Protein AF-A0A2W0B258-F1 (afdb_monomer_lite)

pLDDT: mean 84.97, std 11.24, range [46.34, 96.5]

Foldseek 3Di:
DPPCPVLLVVLVVLLVVLVVLVVCLVVLVVCVVPVPDDPDDDPLLVLLSVLSSVVSVVSSVLSNVLSVCSVVLAPVSLLSLLLQLVVQLLQLVQVLVLLQQFDADPPHDPCSNVVSNVVSVVSVVSNVVSVVSNVVSVDPSNNCSSVVNDPDPPLDQDSLLLSQLVVLLVQLVVLLSCLVSQAWDFAQQDTDGDNVSSVVSNVSSVLSNVLSVCSVVLAPVSLVSLLVSLVSLLNSVCSLCVDPPNLVSQQVNQVRRPSVDPDRDHSVSDDPCVVVSSCCVSVVSNCCSVVVVVSSVVVVVVVVD

Sequence (305 aa):
MKKTFGISATAVFALLGSLLMLLFFVLLGLVLLFSPGRAPLAPEARLGIVLGLTMFGILGGWGTTTAIGLFRLRNWARVSMLIFAVFLAFTGVFTGPVFLSMPPPPTAPPNYGTMRIVIAAIYGALGVLGLFWLYYFSRRATREAFSGGLPLESGGRPLSISIIGWWLLATGVVSVVMSPLRMPATVFVWIVTGWPAAAWYIAFGAMWACAGYGLLRLNQIARKIAIAGLSFGAVNSAVFFLFPGWEARMATFLSRFRLGLATPLPPTHFPPFMLIPAAVGVGLPLWFLIARRDAFQARDLSREA

Structure (mmCIF, N/CA/C/O backbone):
data_AF-A0A2W0B258-F1
#
_entry.id   AF-A0A2W0B258-F1
#
loop_
_atom_site.group_PDB
_atom_site.id
_atom_site.type_symbol
_atom_site.label_atom_id
_atom_site.label_alt_id
_atom_site.label_comp_id
_atom_site.label_asym_id
_atom_site.label_entity_id
_atom_site.label_seq_id
_atom_site.pdbx_PDB_ins_code
_atom_site.Cartn_x
_atom_site.Cartn_y
_atom_site.Cartn_z
_atom_site.occupancy
_atom_site.B_iso_or_equiv
_atom_site.auth_seq_id
_atom_site.auth_comp_id
_atom_site.auth_asym_id
_atom_site.auth_atom_id
_atom_site.pdbx_PDB_model_num
ATOM 1 N N . MET A 1 1 ? -7.298 -5.098 36.731 1.00 46.34 1 MET A N 1
ATOM 2 C CA . MET A 1 1 ? -6.641 -4.253 35.703 1.00 46.34 1 MET A CA 1
ATOM 3 C C . MET A 1 1 ? -5.576 -5.016 34.883 1.00 46.34 1 MET A C 1
ATOM 5 O O . MET A 1 1 ? -4.478 -4.521 34.695 1.00 46.34 1 MET A O 1
ATOM 9 N N . LYS A 1 2 ? -5.871 -6.213 34.342 1.00 49.53 2 LYS A N 1
ATOM 10 C CA . LYS A 1 2 ? -4.884 -7.053 33.609 1.00 49.53 2 LYS A CA 1
ATOM 11 C C . LYS A 1 2 ? -4.943 -6.933 32.067 1.00 49.53 2 LYS A C 1
ATOM 13 O O . LYS A 1 2 ? -4.434 -7.795 31.362 1.00 49.53 2 LYS A O 1
ATOM 18 N N . LYS A 1 3 ? -5.573 -5.893 31.508 1.00 52.03 3 LYS A N 1
ATOM 19 C CA . LYS A 1 3 ? -5.925 -5.820 30.073 1.00 52.03 3 LYS A CA 1
ATOM 20 C C . LYS A 1 3 ? -5.260 -4.642 29.342 1.00 52.03 3 LYS A C 1
ATOM 22 O O . LYS A 1 3 ? -5.959 -3.757 28.876 1.00 52.03 3 LYS A O 1
ATOM 27 N N . THR A 1 4 ? -3.933 -4.630 29.218 1.00 69.06 4 THR A N 1
ATOM 28 C CA . THR A 1 4 ? -3.229 -3.653 28.346 1.00 69.06 4 THR A CA 1
ATOM 29 C C . THR A 1 4 ? -1.866 -4.115 27.829 1.00 69.06 4 THR A C 1
ATOM 31 O O . THR A 1 4 ? -1.389 -3.532 26.861 1.00 69.06 4 THR A O 1
ATOM 34 N N . PHE A 1 5 ? -1.262 -5.181 28.376 1.00 83.62 5 PHE A N 1
ATOM 35 C CA . PHE A 1 5 ? 0.102 -5.592 28.005 1.00 83.62 5 PHE A CA 1
ATOM 36 C C . PHE A 1 5 ? 0.291 -5.782 26.491 1.00 83.62 5 PHE A C 1
ATOM 38 O O . PHE A 1 5 ? 1.228 -5.236 25.919 1.00 83.62 5 PHE A O 1
ATOM 45 N N . GLY A 1 6 ? -0.641 -6.461 25.814 1.00 85.94 6 GLY A N 1
ATOM 46 C CA . GLY A 1 6 ? -0.551 -6.664 24.363 1.00 85.94 6 GLY A CA 1
ATOM 47 C C . GLY A 1 6 ? -0.722 -5.383 23.533 1.00 85.94 6 GLY A C 1
ATOM 48 O O . GLY A 1 6 ? -0.124 -5.263 22.465 1.00 85.94 6 GLY A O 1
ATOM 49 N N . ILE A 1 7 ? -1.492 -4.399 24.022 1.00 89.12 7 ILE A N 1
ATOM 50 C CA . ILE A 1 7 ? -1.632 -3.093 23.352 1.00 89.12 7 ILE A CA 1
ATOM 51 C C . ILE A 1 7 ? -0.330 -2.306 23.501 1.00 89.12 7 ILE A C 1
ATOM 53 O O . ILE A 1 7 ? 0.189 -1.816 22.502 1.00 89.12 7 ILE A O 1
ATOM 57 N N . SER A 1 8 ? 0.228 -2.248 24.714 1.00 88.19 8 SER A N 1
ATOM 58 C CA . SER A 1 8 ? 1.500 -1.571 24.977 1.00 88.19 8 SER A CA 1
ATOM 59 C C . SER A 1 8 ? 2.651 -2.208 24.202 1.00 88.19 8 SER A C 1
ATOM 61 O O . SER A 1 8 ? 3.397 -1.492 23.546 1.00 88.19 8 SER A O 1
ATOM 63 N N . ALA A 1 9 ? 2.760 -3.542 24.192 1.00 90.62 9 ALA A N 1
ATOM 64 C CA . ALA A 1 9 ? 3.773 -4.248 23.407 1.00 90.62 9 ALA A CA 1
ATOM 65 C C . ALA A 1 9 ? 3.654 -3.919 21.911 1.00 90.62 9 ALA A C 1
ATOM 67 O O . ALA A 1 9 ? 4.646 -3.582 21.270 1.00 90.62 9 ALA A O 1
ATOM 68 N N . THR A 1 10 ? 2.434 -3.926 21.361 1.00 91.56 10 THR A N 1
ATOM 69 C CA . THR A 1 10 ? 2.219 -3.546 19.956 1.00 91.56 10 THR A CA 1
ATOM 70 C C . THR A 1 10 ? 2.587 -2.087 19.692 1.00 91.56 10 THR A C 1
ATOM 72 O O . THR A 1 10 ? 3.200 -1.793 18.670 1.00 91.56 10 THR A O 1
ATOM 75 N N . ALA A 1 11 ? 2.253 -1.177 20.608 1.00 91.06 11 ALA A N 1
ATOM 76 C CA . ALA A 1 11 ? 2.617 0.230 20.493 1.00 91.06 11 ALA A CA 1
ATOM 77 C C . ALA A 1 11 ? 4.142 0.422 20.492 1.00 91.06 11 ALA A C 1
ATOM 79 O O . ALA A 1 11 ? 4.647 1.189 19.678 1.00 91.06 11 ALA A O 1
ATOM 80 N N . VAL A 1 12 ? 4.878 -0.320 21.329 1.00 92.88 12 VAL A N 1
ATOM 81 C CA . VAL A 1 12 ? 6.351 -0.324 21.336 1.00 92.88 12 VAL A CA 1
ATOM 82 C C . VAL A 1 12 ? 6.900 -0.828 20.001 1.00 92.88 12 VAL A C 1
ATOM 84 O O . VAL A 1 12 ? 7.725 -0.148 19.399 1.00 92.88 12 VAL A O 1
ATOM 87 N N . PHE A 1 13 ? 6.420 -1.966 19.491 1.00 92.06 13 PHE A N 1
ATOM 88 C CA . PHE A 1 13 ? 6.871 -2.491 18.196 1.00 92.06 13 PHE A CA 1
ATOM 89 C C . PHE A 1 13 ? 6.574 -1.533 17.036 1.00 92.06 13 PHE A C 1
ATOM 91 O O . PHE A 1 13 ? 7.446 -1.286 16.204 1.00 92.06 13 PHE A O 1
ATOM 98 N N . ALA A 1 14 ? 5.369 -0.959 16.995 1.00 90.94 14 ALA A N 1
ATOM 99 C CA . ALA A 1 14 ? 4.994 0.026 15.987 1.00 90.94 14 ALA A CA 1
ATOM 100 C C . ALA A 1 14 ? 5.875 1.282 16.078 1.00 90.94 14 ALA A C 1
ATOM 102 O O . ALA A 1 14 ? 6.327 1.786 15.049 1.00 90.94 14 ALA A O 1
ATOM 103 N N . LEU A 1 15 ? 6.171 1.756 17.294 1.00 93.19 15 LEU A N 1
ATOM 104 C CA . LEU A 1 15 ? 7.051 2.900 17.517 1.00 93.19 15 LEU A CA 1
ATOM 105 C C . LEU A 1 15 ? 8.481 2.605 17.058 1.00 93.19 15 LEU A C 1
ATOM 107 O O . LEU A 1 15 ? 9.042 3.406 16.322 1.00 93.19 15 LEU A O 1
ATOM 111 N N . LEU A 1 16 ? 9.047 1.452 17.424 1.00 93.31 16 LEU A N 1
ATOM 112 C CA . LEU A 1 16 ? 10.395 1.049 17.013 1.00 93.31 16 LEU A CA 1
ATOM 113 C C . LEU A 1 16 ? 10.521 0.966 15.489 1.00 93.31 16 LEU A C 1
ATOM 115 O O . LEU A 1 16 ? 11.445 1.544 14.922 1.00 93.31 16 LEU A O 1
ATOM 119 N N . GLY A 1 17 ? 9.567 0.315 14.815 1.00 90.81 17 GLY A N 1
ATOM 120 C CA . GLY A 1 17 ? 9.552 0.250 13.351 1.00 90.81 17 GLY A CA 1
ATOM 121 C C . GLY A 1 17 ? 9.442 1.634 12.702 1.00 90.81 17 GLY A C 1
ATOM 122 O O . GLY A 1 17 ? 10.123 1.919 11.719 1.00 90.81 17 GLY A O 1
ATOM 123 N N . SER A 1 18 ? 8.641 2.525 13.288 1.00 94.12 18 SER A N 1
ATOM 124 C CA . SER A 1 18 ? 8.443 3.890 12.785 1.00 94.12 18 SER A CA 1
ATOM 125 C C . SER A 1 18 ? 9.669 4.779 12.983 1.00 94.12 18 SER A C 1
ATOM 127 O O . SER A 1 18 ? 10.063 5.495 12.065 1.00 94.12 18 SER A O 1
ATOM 129 N N . LEU A 1 19 ? 10.300 4.711 14.158 1.00 94.19 19 LEU A N 1
ATOM 130 C CA . LEU A 1 19 ? 11.541 5.423 14.453 1.00 94.19 19 LEU A CA 1
ATOM 131 C C . LEU A 1 19 ? 12.679 4.933 13.560 1.00 94.19 19 LEU A C 1
ATOM 133 O O . LEU A 1 19 ? 13.458 5.749 13.082 1.00 94.19 19 LEU A O 1
ATOM 137 N N . LEU A 1 20 ? 12.738 3.631 13.273 1.00 93.44 20 LEU A N 1
ATOM 138 C CA . LEU A 1 20 ? 13.695 3.080 12.322 1.00 93.44 20 LEU A CA 1
ATOM 139 C C . LEU A 1 20 ? 13.465 3.635 10.905 1.00 93.44 20 LEU A C 1
ATOM 141 O O . LEU A 1 20 ? 14.422 4.043 10.253 1.00 93.44 20 LEU A O 1
ATOM 145 N N . MET A 1 21 ? 12.214 3.721 10.436 1.00 92.44 21 MET A N 1
ATOM 146 C CA . MET A 1 21 ? 11.899 4.359 9.147 1.00 92.44 21 MET A CA 1
ATOM 147 C C . MET A 1 21 ? 12.287 5.844 9.116 1.00 92.44 21 MET A C 1
ATOM 149 O O . MET A 1 21 ? 12.846 6.304 8.122 1.00 92.44 21 MET A O 1
ATOM 153 N N . LEU A 1 22 ? 12.041 6.589 10.200 1.00 94.19 22 LEU A N 1
ATOM 154 C CA . LEU A 1 22 ? 12.464 7.989 10.324 1.00 94.19 22 LEU A CA 1
ATOM 155 C C . LEU A 1 22 ? 13.990 8.128 10.371 1.00 94.19 22 LEU A C 1
ATOM 157 O O . LEU A 1 22 ? 14.540 9.056 9.786 1.00 94.19 22 LEU A O 1
ATOM 161 N N . LEU A 1 23 ? 14.685 7.192 11.016 1.00 93.81 23 LEU A N 1
ATOM 162 C CA . LEU A 1 23 ? 16.141 7.146 11.011 1.00 93.81 23 LEU A CA 1
ATOM 163 C C . LEU A 1 23 ? 16.665 6.928 9.589 1.00 93.81 23 LEU A C 1
ATOM 165 O O . LEU A 1 23 ? 17.532 7.678 9.152 1.00 93.81 23 LEU A O 1
ATOM 169 N N . PHE A 1 24 ? 16.109 5.974 8.835 1.00 90.06 24 PHE A N 1
ATOM 170 C CA . PHE A 1 24 ? 16.462 5.786 7.424 1.00 90.06 24 PHE A CA 1
ATOM 171 C C . PHE A 1 24 ? 16.153 7.025 6.581 1.00 90.06 24 PHE A C 1
ATOM 173 O O . PHE A 1 24 ? 16.968 7.394 5.741 1.00 90.06 24 PHE A O 1
ATOM 180 N N . PHE A 1 25 ? 15.030 7.702 6.828 1.00 93.12 25 PHE A N 1
ATOM 181 C CA . PHE A 1 25 ? 14.707 8.977 6.188 1.00 93.12 25 PHE A CA 1
ATOM 182 C C . PHE A 1 25 ? 15.796 10.034 6.426 1.00 93.12 25 PHE A C 1
ATOM 184 O O . PHE A 1 25 ? 16.276 10.655 5.480 1.00 93.12 25 PHE A O 1
ATOM 191 N N . VAL A 1 26 ? 16.240 10.209 7.672 1.00 93.50 26 VAL A N 1
ATOM 192 C CA . VAL A 1 26 ? 17.299 11.174 7.999 1.00 93.50 26 VAL A CA 1
ATOM 193 C C . VAL A 1 26 ? 18.638 10.739 7.406 1.00 93.50 26 VAL A C 1
ATOM 195 O O . VAL A 1 26 ? 19.281 11.530 6.723 1.00 93.50 26 VAL A O 1
ATOM 198 N N . LEU A 1 27 ? 19.050 9.484 7.607 1.00 91.88 27 LEU A N 1
ATOM 199 C CA . LEU A 1 27 ? 20.340 8.973 7.136 1.00 91.88 27 LEU A CA 1
ATOM 200 C C . LEU A 1 27 ? 20.456 9.029 5.612 1.00 91.88 27 LEU A C 1
ATOM 202 O O . LEU A 1 27 ? 21.439 9.558 5.100 1.00 91.88 27 LEU A O 1
ATOM 206 N N . LEU A 1 28 ? 19.453 8.540 4.879 1.00 88.50 28 LEU A N 1
ATOM 207 C CA . LEU A 1 28 ? 19.451 8.605 3.417 1.00 88.50 28 LEU A CA 1
ATOM 208 C C . LEU A 1 28 ? 19.408 10.059 2.932 1.00 88.50 28 LEU A C 1
ATOM 210 O O . LEU A 1 28 ? 20.103 10.397 1.979 1.00 88.50 28 LEU A O 1
ATOM 214 N N . GLY A 1 29 ? 18.665 10.937 3.612 1.00 88.31 29 GLY A N 1
ATOM 215 C CA . GLY A 1 29 ? 18.660 12.371 3.322 1.00 88.31 29 GLY A CA 1
ATOM 216 C C . GLY A 1 29 ? 20.042 13.010 3.487 1.00 88.31 29 GLY A C 1
ATOM 217 O O . GLY A 1 29 ? 20.498 13.720 2.593 1.00 88.31 29 GLY A O 1
ATOM 218 N N . LEU A 1 30 ? 20.743 12.709 4.583 1.00 89.25 30 LEU A N 1
ATOM 219 C CA . LEU A 1 30 ? 22.103 13.187 4.839 1.00 89.25 30 LEU A CA 1
ATOM 220 C C . LEU A 1 30 ? 23.098 12.636 3.814 1.00 89.25 30 LEU A C 1
ATOM 222 O O . LEU A 1 30 ? 23.879 13.405 3.264 1.00 89.25 30 LEU A O 1
ATOM 226 N N . VAL A 1 31 ? 23.039 11.340 3.495 1.00 86.81 31 VAL A N 1
ATOM 227 C CA . VAL A 1 31 ? 23.877 10.742 2.442 1.00 86.81 31 VAL A CA 1
ATOM 228 C C . VAL A 1 31 ? 23.662 11.471 1.120 1.00 86.81 31 VAL A C 1
ATOM 230 O O . VAL A 1 31 ? 24.627 11.827 0.450 1.00 86.81 31 VAL A O 1
ATOM 233 N N . LEU A 1 32 ? 22.413 11.767 0.757 1.00 83.12 32 LEU A N 1
ATOM 234 C CA . LEU A 1 32 ? 22.127 12.509 -0.466 1.00 83.12 32 LEU A CA 1
ATOM 235 C C . LEU A 1 32 ? 22.683 13.927 -0.417 1.00 83.12 32 LEU A C 1
ATOM 237 O O . LEU A 1 32 ? 23.223 14.378 -1.422 1.00 83.12 32 LEU A O 1
ATOM 241 N N . LEU A 1 33 ? 22.574 14.627 0.712 1.00 84.94 33 LEU A N 1
ATOM 242 C CA . LEU A 1 33 ? 23.074 15.995 0.868 1.00 84.94 33 LEU A CA 1
ATOM 243 C C . LEU A 1 33 ? 24.606 16.073 0.843 1.00 84.94 33 LEU A C 1
ATOM 245 O O . LEU A 1 33 ? 25.139 16.990 0.223 1.00 84.94 33 LEU A O 1
ATOM 249 N N . PHE A 1 34 ? 25.291 15.110 1.462 1.00 85.06 34 PHE A N 1
ATOM 250 C CA . PHE A 1 34 ? 26.726 15.183 1.743 1.00 85.06 34 PHE A CA 1
ATOM 251 C C . PHE A 1 34 ? 27.606 14.241 0.912 1.00 85.06 34 PHE A C 1
ATOM 253 O O . PHE A 1 34 ? 28.822 14.333 1.030 1.00 85.06 34 PHE A O 1
ATOM 260 N N . SER A 1 35 ? 27.054 13.351 0.075 1.00 78.12 35 SER A N 1
ATOM 261 C CA . SER A 1 35 ? 27.862 12.438 -0.751 1.00 78.12 35 SER A CA 1
ATOM 262 C C . SER A 1 35 ? 28.733 13.212 -1.764 1.00 78.12 35 SER A C 1
ATOM 264 O O . SER A 1 35 ? 28.187 13.855 -2.672 1.00 78.12 35 SER A O 1
ATOM 266 N N . PRO A 1 36 ? 30.076 13.166 -1.633 1.00 55.03 36 PRO A N 1
ATOM 267 C CA . PRO A 1 36 ? 30.994 13.813 -2.562 1.00 55.03 36 PRO A CA 1
ATOM 268 C C . PRO A 1 36 ? 31.141 12.967 -3.835 1.00 55.03 36 PRO A C 1
ATOM 270 O O . PRO A 1 36 ? 31.271 11.749 -3.766 1.00 55.03 36 PRO A O 1
ATOM 273 N N . GLY A 1 37 ? 31.131 13.609 -5.008 1.00 57.75 37 GLY A N 1
ATOM 274 C CA . GLY A 1 37 ? 31.356 12.925 -6.291 1.00 57.75 37 GLY A CA 1
ATOM 275 C C . GLY A 1 37 ? 30.098 12.374 -6.969 1.00 57.75 37 GLY A C 1
ATOM 276 O O . GLY A 1 37 ? 30.117 11.265 -7.500 1.00 57.75 37 GLY A O 1
ATOM 277 N N . ARG A 1 38 ? 28.994 13.136 -6.988 1.00 59.31 38 ARG A N 1
ATOM 278 C CA . ARG A 1 38 ? 27.796 12.754 -7.753 1.00 59.31 38 ARG A CA 1
ATOM 279 C C . ARG A 1 38 ? 28.141 12.623 -9.240 1.00 59.31 38 ARG A C 1
ATOM 281 O O . ARG A 1 38 ? 28.211 13.626 -9.947 1.00 59.31 38 ARG A O 1
ATOM 288 N N . ALA A 1 39 ? 28.250 11.393 -9.737 1.00 64.19 39 ALA A N 1
ATOM 289 C CA . ALA A 1 39 ? 27.904 11.145 -11.130 1.00 64.19 39 ALA A CA 1
ATOM 290 C C . ALA A 1 39 ? 26.484 11.709 -11.350 1.00 64.19 39 ALA A C 1
ATOM 292 O O . ALA A 1 39 ? 25.629 11.531 -10.470 1.00 64.19 39 ALA A O 1
ATOM 293 N N . PRO A 1 40 ? 26.219 12.445 -12.442 1.00 70.44 40 PRO A N 1
ATOM 294 C CA . PRO A 1 40 ? 24.907 13.033 -12.672 1.00 70.44 40 PRO A CA 1
ATOM 295 C C . PRO A 1 40 ? 23.850 11.923 -12.714 1.00 70.44 40 PRO A C 1
ATOM 297 O O . PRO A 1 40 ? 23.768 11.152 -13.667 1.00 70.44 40 PRO A O 1
ATOM 300 N N . LEU A 1 41 ? 23.056 11.822 -11.643 1.00 72.50 41 LEU A N 1
ATOM 301 C CA . LEU A 1 41 ? 21.897 10.938 -11.593 1.00 72.50 41 LEU A CA 1
ATOM 302 C C . LEU A 1 41 ? 20.894 11.416 -12.640 1.00 72.50 41 LEU A C 1
ATOM 304 O O . LEU A 1 41 ? 20.603 12.614 -12.717 1.00 72.50 41 LEU A O 1
ATOM 308 N N . ALA A 1 42 ? 20.328 10.477 -13.398 1.00 76.62 42 ALA A N 1
ATOM 309 C CA . ALA A 1 42 ? 19.216 10.780 -14.287 1.00 76.62 42 ALA A CA 1
ATOM 310 C C . ALA A 1 42 ? 18.092 11.490 -13.494 1.00 76.62 42 ALA A C 1
ATOM 312 O O . ALA A 1 42 ? 17.839 11.115 -12.337 1.00 76.62 42 ALA A O 1
ATOM 313 N N . PRO A 1 43 ? 17.418 12.505 -14.065 1.00 77.00 43 PRO A N 1
ATOM 314 C CA . PRO A 1 43 ? 16.368 13.256 -13.373 1.00 77.00 43 PRO A CA 1
ATOM 315 C C . PRO A 1 43 ? 15.293 12.361 -12.736 1.00 77.00 43 PRO A C 1
ATOM 317 O O . PRO A 1 43 ? 14.837 12.629 -11.624 1.00 77.00 43 PRO A O 1
ATOM 320 N N . GLU A 1 44 ? 14.943 11.259 -13.398 1.00 71.94 44 GLU A N 1
ATOM 321 C CA . GLU A 1 44 ? 13.958 10.276 -12.944 1.00 71.94 44 GLU A CA 1
ATOM 322 C C . GLU A 1 44 ? 14.445 9.502 -11.716 1.00 71.94 44 GLU A C 1
ATOM 324 O O . GLU A 1 44 ? 13.682 9.288 -10.774 1.00 71.94 44 GLU A O 1
ATOM 329 N N . ALA A 1 45 ? 15.727 9.125 -11.686 1.00 75.62 45 ALA A N 1
ATOM 330 C CA . ALA A 1 45 ? 16.329 8.445 -10.543 1.00 75.62 45 ALA A CA 1
ATOM 331 C C . ALA A 1 45 ? 16.371 9.369 -9.319 1.00 75.62 45 ALA A C 1
ATOM 333 O O . ALA A 1 45 ? 16.010 8.958 -8.217 1.00 75.62 45 ALA A O 1
ATOM 334 N N . ARG A 1 46 ? 16.733 10.645 -9.513 1.00 79.06 46 ARG A N 1
ATOM 335 C CA . ARG A 1 46 ? 16.707 11.647 -8.438 1.00 79.06 46 ARG A CA 1
ATOM 336 C C . ARG A 1 46 ? 15.294 11.837 -7.885 1.00 79.06 46 ARG A C 1
ATOM 338 O O . ARG A 1 46 ? 15.120 11.877 -6.670 1.00 79.06 46 ARG A O 1
ATOM 345 N N . LEU A 1 47 ? 14.295 11.924 -8.760 1.00 80.88 47 LEU A N 1
ATOM 346 C CA . LEU A 1 47 ? 12.894 12.046 -8.363 1.00 80.88 47 LEU A CA 1
ATOM 347 C C . LEU A 1 47 ? 12.400 10.802 -7.610 1.00 80.88 47 LEU A C 1
ATOM 349 O O . LEU A 1 47 ? 11.761 10.941 -6.571 1.00 80.88 47 LEU A O 1
ATOM 353 N N . GLY A 1 48 ? 12.740 9.599 -8.084 1.00 79.06 48 GLY A N 1
ATOM 354 C CA . GLY A 1 48 ? 12.417 8.336 -7.412 1.00 79.06 48 GLY A CA 1
ATOM 355 C C . GLY A 1 48 ? 13.010 8.245 -6.010 1.00 79.06 48 GLY A C 1
ATOM 356 O O . GLY A 1 48 ? 12.310 7.875 -5.070 1.00 79.06 48 GLY A O 1
ATOM 357 N N . ILE A 1 49 ? 14.265 8.664 -5.849 1.00 83.12 49 ILE A N 1
ATOM 358 C CA . ILE A 1 49 ? 14.923 8.740 -4.544 1.00 83.12 49 ILE A CA 1
ATOM 359 C C . ILE A 1 49 ? 14.197 9.726 -3.623 1.00 83.12 49 ILE A C 1
ATOM 361 O O . ILE A 1 49 ? 13.886 9.371 -2.489 1.00 83.12 49 ILE A O 1
ATOM 365 N N . VAL A 1 50 ? 13.897 10.942 -4.096 1.00 85.31 50 VAL A N 1
ATOM 366 C CA . VAL A 1 50 ? 13.194 11.957 -3.291 1.00 85.31 50 VAL A CA 1
ATOM 367 C C . VAL A 1 50 ? 11.816 11.455 -2.866 1.00 85.31 50 VAL A C 1
ATOM 369 O O . VAL A 1 50 ? 11.481 11.547 -1.691 1.00 85.31 50 VAL A O 1
ATOM 372 N N . LEU A 1 51 ? 11.043 10.863 -3.778 1.00 84.00 51 LEU A N 1
ATOM 373 C CA . LEU A 1 51 ? 9.723 10.315 -3.463 1.00 84.00 51 LEU A CA 1
ATOM 374 C C . LEU A 1 51 ? 9.796 9.134 -2.491 1.00 84.00 51 LEU A C 1
ATOM 376 O O . LEU A 1 51 ? 8.991 9.062 -1.563 1.00 84.00 51 LEU A O 1
ATOM 380 N N . GLY A 1 52 ? 10.770 8.235 -2.662 1.00 83.62 52 GLY A N 1
ATOM 381 C CA . GLY A 1 52 ? 11.023 7.144 -1.721 1.00 83.62 52 GLY A CA 1
ATOM 382 C C . GLY A 1 52 ? 11.365 7.669 -0.328 1.00 83.62 52 GLY A C 1
ATOM 383 O O . GLY A 1 52 ? 10.795 7.219 0.664 1.00 83.62 52 GLY A O 1
ATOM 384 N N . LEU A 1 53 ? 12.223 8.689 -0.259 1.00 88.19 53 LEU A N 1
ATOM 385 C CA . LEU A 1 53 ? 12.580 9.374 0.977 1.00 88.19 53 LEU A CA 1
ATOM 386 C C . LEU A 1 53 ? 11.339 9.998 1.633 1.00 88.19 53 LEU A C 1
ATOM 388 O O . LEU A 1 53 ? 11.024 9.699 2.781 1.00 88.19 53 LEU A O 1
ATOM 392 N N . THR A 1 54 ? 10.568 10.793 0.890 1.00 87.56 54 THR A N 1
ATOM 393 C CA . THR A 1 54 ? 9.320 11.389 1.383 1.00 87.56 54 THR A CA 1
ATOM 394 C C . THR A 1 54 ? 8.352 10.328 1.907 1.00 87.56 54 THR A C 1
ATOM 396 O O . THR A 1 54 ? 7.750 10.525 2.962 1.00 87.56 54 THR A O 1
ATOM 399 N N . MET A 1 55 ? 8.243 9.178 1.236 1.00 85.56 55 MET A N 1
ATOM 400 C CA . MET A 1 55 ? 7.406 8.068 1.690 1.00 85.56 55 MET A CA 1
ATOM 401 C C . MET A 1 55 ? 7.866 7.514 3.046 1.00 85.56 55 MET A C 1
ATOM 403 O O . MET A 1 55 ? 7.028 7.323 3.926 1.00 85.56 55 MET A O 1
ATOM 407 N N . PHE A 1 56 ? 9.173 7.304 3.257 1.00 87.62 56 PHE A N 1
ATOM 408 C CA . PHE A 1 56 ? 9.702 6.884 4.563 1.00 87.62 56 PHE A CA 1
ATOM 409 C C . PHE A 1 56 ? 9.359 7.884 5.671 1.00 87.62 56 PHE A C 1
ATOM 411 O O . PHE A 1 56 ? 8.937 7.475 6.753 1.00 87.62 56 PHE A O 1
ATOM 418 N N . GLY A 1 57 ? 9.475 9.185 5.391 1.00 91.12 57 GLY A N 1
ATOM 419 C CA . GLY A 1 57 ? 9.098 10.239 6.334 1.00 91.12 57 GLY A CA 1
ATOM 420 C C . GLY A 1 57 ? 7.608 10.202 6.692 1.00 91.12 57 GLY A C 1
ATOM 421 O O . GLY A 1 57 ? 7.252 10.207 7.871 1.00 91.12 57 GLY A O 1
ATOM 422 N N . ILE A 1 58 ? 6.731 10.099 5.686 1.00 90.81 58 ILE A N 1
ATOM 423 C CA . ILE A 1 58 ? 5.273 10.044 5.881 1.00 90.81 58 ILE A CA 1
ATOM 424 C C . ILE A 1 58 ? 4.871 8.785 6.657 1.00 90.81 58 ILE A C 1
ATOM 426 O O . ILE A 1 58 ? 4.139 8.885 7.642 1.00 90.81 58 ILE A O 1
ATOM 430 N N . LEU A 1 59 ? 5.351 7.607 6.248 1.00 89.31 59 LEU A N 1
ATOM 431 C CA . LEU A 1 59 ? 5.020 6.341 6.909 1.00 89.31 59 LEU A CA 1
ATOM 432 C C . LEU A 1 59 ? 5.579 6.282 8.334 1.00 89.31 59 LEU A C 1
ATOM 434 O O . LEU A 1 59 ? 4.871 5.852 9.243 1.00 89.31 59 LEU A O 1
ATOM 438 N N . GLY A 1 60 ? 6.800 6.776 8.550 1.00 91.50 60 GLY A N 1
ATOM 439 C CA . GLY A 1 60 ? 7.405 6.884 9.876 1.00 91.50 60 GLY A CA 1
ATOM 440 C C . GLY A 1 60 ? 6.638 7.841 10.795 1.00 91.50 60 GLY A C 1
ATOM 441 O O . GLY A 1 60 ? 6.347 7.509 11.946 1.00 91.50 60 GLY A O 1
ATOM 442 N N . GLY A 1 61 ? 6.222 9.005 10.291 1.00 92.69 61 GLY A N 1
ATOM 443 C CA . GLY A 1 61 ? 5.378 9.942 11.038 1.00 92.69 61 GLY A CA 1
ATOM 444 C C . GLY A 1 61 ? 3.993 9.366 11.356 1.00 92.69 61 GLY A C 1
ATOM 445 O O . GLY A 1 61 ? 3.510 9.456 12.490 1.00 92.69 61 GLY A O 1
ATOM 446 N N . TRP A 1 62 ? 3.361 8.704 10.386 1.00 93.94 62 TRP A N 1
ATOM 447 C CA . TRP A 1 62 ? 2.064 8.052 10.572 1.00 93.94 62 TRP A CA 1
ATOM 448 C C . TRP A 1 62 ? 2.131 6.882 11.568 1.00 93.94 62 TRP A C 1
ATOM 450 O O . TRP A 1 62 ? 1.274 6.752 12.448 1.00 93.94 62 TRP A O 1
ATOM 460 N N . GLY A 1 63 ? 3.167 6.051 11.497 1.00 92.88 63 GLY A N 1
ATOM 461 C CA . GLY A 1 63 ? 3.364 4.964 12.450 1.00 92.88 63 GLY A CA 1
ATOM 462 C C . GLY A 1 63 ? 3.658 5.474 13.868 1.00 92.88 63 GLY A C 1
ATOM 463 O O . GLY A 1 63 ? 3.066 4.984 14.832 1.00 92.88 63 GLY A O 1
ATOM 464 N N . THR A 1 64 ? 4.454 6.543 14.005 1.00 93.06 64 THR A N 1
ATOM 465 C CA . THR A 1 64 ? 4.750 7.186 15.301 1.00 93.06 64 THR A CA 1
ATOM 466 C C . THR A 1 64 ? 3.491 7.771 15.938 1.00 93.06 64 THR A C 1
ATOM 468 O O . THR A 1 64 ? 3.200 7.512 17.108 1.00 93.06 64 THR A O 1
ATOM 471 N N . THR A 1 65 ? 2.691 8.518 15.169 1.00 94.56 65 THR A N 1
ATOM 472 C CA . THR A 1 65 ? 1.407 9.051 15.655 1.00 94.56 65 THR A CA 1
ATOM 473 C C . THR A 1 65 ? 0.461 7.920 16.053 1.00 94.56 65 THR A C 1
ATOM 475 O O . THR A 1 65 ? -0.134 7.976 17.130 1.00 94.56 65 THR A O 1
ATOM 478 N N . THR A 1 66 ? 0.386 6.846 15.263 1.00 94.19 66 THR A N 1
ATOM 479 C CA . THR A 1 66 ? -0.408 5.653 15.595 1.00 94.19 66 THR A CA 1
ATOM 480 C C . THR A 1 66 ? 0.042 5.017 16.910 1.00 94.19 66 THR A C 1
ATOM 482 O O . THR A 1 66 ? -0.802 4.746 17.763 1.00 94.19 66 THR A O 1
ATOM 485 N N . ALA A 1 67 ? 1.347 4.842 17.128 1.00 93.31 67 ALA A N 1
ATOM 486 C CA . ALA A 1 67 ? 1.886 4.287 18.367 1.00 93.31 67 ALA A CA 1
ATOM 487 C C . ALA A 1 67 ? 1.551 5.155 19.594 1.00 93.31 67 ALA A C 1
ATOM 489 O O . ALA A 1 67 ? 1.062 4.639 20.601 1.00 93.31 67 ALA A O 1
ATOM 490 N N . ILE A 1 68 ? 1.709 6.481 19.498 1.00 93.06 68 ILE A N 1
ATOM 491 C CA . ILE A 1 68 ? 1.302 7.421 20.559 1.00 93.06 68 ILE A CA 1
ATOM 492 C C . ILE A 1 68 ? -0.203 7.302 20.836 1.00 93.06 68 ILE A C 1
ATOM 494 O O . ILE A 1 68 ? -0.641 7.276 21.989 1.00 93.06 68 ILE A O 1
ATOM 498 N N . GLY A 1 69 ? -1.013 7.204 19.783 1.00 90.62 69 GLY A N 1
ATOM 499 C CA . GLY A 1 69 ? -2.452 7.010 19.893 1.00 90.62 69 GLY A CA 1
ATOM 500 C C . GLY A 1 69 ? -2.838 5.681 20.555 1.00 90.62 69 GLY A C 1
ATOM 501 O O . GLY A 1 69 ? -3.822 5.651 21.295 1.00 90.62 69 GLY A O 1
ATOM 502 N N . LEU A 1 70 ? -2.060 4.611 20.346 1.00 92.88 70 LEU A N 1
ATOM 503 C CA . LEU A 1 70 ? -2.246 3.318 21.013 1.00 92.88 70 LEU A CA 1
ATOM 504 C C . LEU A 1 70 ? -1.959 3.414 22.514 1.00 92.88 70 LEU A C 1
ATOM 506 O O . LEU A 1 70 ? -2.777 2.944 23.302 1.00 92.88 70 LEU A O 1
ATOM 510 N N . PHE A 1 71 ? -0.872 4.079 22.922 1.00 91.44 71 PHE A N 1
ATOM 511 C CA . PHE A 1 71 ? -0.591 4.332 24.344 1.00 91.44 71 PHE A CA 1
ATOM 512 C C . PHE A 1 71 ? -1.689 5.161 25.013 1.00 91.44 71 PHE A C 1
ATOM 514 O O . PHE A 1 71 ? -2.027 4.937 26.171 1.00 91.44 71 PHE A O 1
ATOM 521 N N . ARG A 1 72 ? -2.287 6.094 24.265 1.00 89.69 72 ARG A N 1
ATOM 522 C CA . ARG A 1 72 ? -3.411 6.925 24.722 1.00 89.69 72 ARG A CA 1
ATOM 523 C C . ARG A 1 72 ? -4.783 6.264 24.542 1.00 89.69 72 ARG A C 1
ATOM 525 O O . ARG A 1 72 ? -5.788 6.948 24.724 1.00 89.69 72 ARG A O 1
ATOM 532 N N . LEU A 1 73 ? -4.835 4.990 24.137 1.00 89.31 73 LEU A N 1
ATOM 533 C CA . LEU A 1 73 ? -6.060 4.217 23.886 1.00 89.31 73 LEU A CA 1
ATOM 534 C C . LEU A 1 73 ? -7.098 4.960 23.025 1.00 89.31 73 LEU A C 1
ATOM 536 O O . LEU A 1 73 ? -8.305 4.867 23.235 1.00 89.31 73 LEU A O 1
ATOM 540 N N . ARG A 1 74 ? -6.645 5.708 22.014 1.00 87.50 74 ARG A N 1
ATOM 541 C CA . ARG A 1 74 ? -7.539 6.474 21.138 1.00 87.50 74 ARG A CA 1
ATOM 542 C C . ARG A 1 74 ? -8.166 5.578 20.068 1.00 87.50 74 ARG A C 1
ATOM 544 O O . ARG A 1 74 ? -7.465 4.860 19.358 1.00 87.50 74 ARG A O 1
ATOM 551 N N . ASN A 1 75 ? -9.481 5.694 19.868 1.00 86.06 75 ASN A N 1
ATOM 552 C CA . ASN A 1 75 ? -10.222 4.927 18.853 1.00 86.06 75 ASN A CA 1
ATOM 553 C C . ASN A 1 75 ? -9.636 5.036 17.434 1.00 86.06 75 ASN A C 1
ATOM 555 O O . ASN A 1 75 ? -9.573 4.040 16.711 1.00 86.06 75 ASN A O 1
ATOM 559 N N . TRP A 1 76 ? -9.168 6.222 17.034 1.00 86.12 76 TRP A N 1
ATOM 560 C CA . TRP A 1 76 ? -8.555 6.421 15.717 1.00 86.12 76 TRP A CA 1
ATOM 561 C C . TRP A 1 76 ? -7.254 5.624 15.551 1.00 86.12 76 TRP A C 1
ATOM 563 O O . TRP A 1 76 ? -6.978 5.141 14.456 1.00 86.12 76 TRP A O 1
ATOM 573 N N . ALA A 1 77 ? -6.492 5.419 16.629 1.00 90.50 77 ALA A N 1
ATOM 574 C CA . ALA A 1 77 ? -5.238 4.674 16.595 1.00 90.50 77 ALA A CA 1
ATOM 575 C C . ALA A 1 77 ? -5.483 3.187 16.345 1.00 90.50 77 ALA A C 1
ATOM 577 O O . ALA A 1 77 ? -4.771 2.564 15.566 1.00 90.50 77 ALA A O 1
ATOM 578 N N . ARG A 1 78 ? -6.559 2.633 16.916 1.00 91.69 78 ARG A N 1
ATOM 579 C CA . ARG A 1 78 ? -7.009 1.271 16.605 1.00 91.69 78 ARG A CA 1
ATOM 580 C C . ARG A 1 78 ? -7.382 1.122 15.129 1.00 91.69 78 ARG A C 1
ATOM 582 O O . ARG A 1 78 ? -7.007 0.132 14.508 1.00 91.69 78 ARG A O 1
ATOM 589 N N . VAL A 1 79 ? -8.123 2.078 14.564 1.00 88.69 79 VAL A N 1
ATOM 590 C CA . VAL A 1 79 ? -8.478 2.048 13.132 1.00 88.69 79 VAL A CA 1
ATOM 591 C C . VAL A 1 79 ? -7.221 2.142 12.267 1.00 88.69 79 VAL A C 1
ATOM 593 O O . VAL A 1 79 ? -7.067 1.342 11.350 1.00 88.69 79 VAL A O 1
ATOM 596 N N . SER A 1 80 ? -6.303 3.049 12.603 1.00 90.19 80 SER A N 1
ATOM 597 C CA . SER A 1 80 ? -5.001 3.183 11.942 1.00 90.19 80 SER A CA 1
ATOM 598 C C . SER A 1 80 ? -4.208 1.872 11.971 1.00 90.19 80 SER A C 1
ATOM 600 O O . SER A 1 80 ? -3.754 1.387 10.938 1.00 90.19 80 SER A O 1
ATOM 602 N N . MET A 1 81 ? -4.137 1.226 13.137 1.00 93.06 81 MET A N 1
ATOM 603 C CA . MET A 1 81 ? -3.436 -0.042 13.317 1.00 93.06 81 MET A CA 1
ATOM 604 C C . MET A 1 81 ? -4.039 -1.177 12.483 1.00 93.06 81 MET A C 1
ATOM 606 O O . MET A 1 81 ? -3.309 -1.993 11.930 1.00 93.06 81 MET A O 1
ATOM 610 N N . LEU A 1 82 ? -5.368 -1.223 12.354 1.00 91.69 82 LEU A N 1
ATOM 611 C CA . LEU A 1 82 ? -6.043 -2.193 11.489 1.00 91.69 82 LEU A CA 1
ATOM 612 C C . LEU A 1 82 ? -5.721 -1.959 10.009 1.00 91.69 82 LEU A C 1
ATOM 614 O O . LEU A 1 82 ? -5.553 -2.923 9.270 1.00 91.69 82 LEU A O 1
ATOM 618 N N . ILE A 1 83 ? -5.605 -0.701 9.580 1.00 89.19 83 ILE A N 1
ATOM 619 C CA . ILE A 1 83 ? -5.204 -0.364 8.209 1.00 89.19 83 ILE A CA 1
ATOM 620 C C . ILE A 1 83 ? -3.764 -0.830 7.958 1.00 89.19 83 ILE A C 1
ATOM 622 O O . ILE A 1 83 ? -3.516 -1.531 6.978 1.00 89.19 83 ILE A O 1
ATOM 626 N N . PHE A 1 84 ? -2.837 -0.526 8.873 1.00 89.94 84 PHE A N 1
ATOM 627 C CA . PHE A 1 84 ? -1.464 -1.039 8.820 1.00 89.94 84 PHE A CA 1
ATOM 628 C C . PHE A 1 84 ? -1.421 -2.566 8.771 1.00 89.94 84 PHE A C 1
ATOM 630 O O . PHE A 1 84 ? -0.711 -3.131 7.947 1.00 89.94 84 PHE A O 1
ATOM 637 N N . ALA A 1 85 ? -2.207 -3.235 9.613 1.00 92.94 85 ALA A N 1
ATOM 638 C CA . ALA A 1 85 ? -2.285 -4.687 9.664 1.00 92.94 85 ALA A CA 1
ATOM 639 C C . ALA A 1 85 ? -2.735 -5.292 8.326 1.00 92.94 85 ALA A C 1
ATOM 641 O O . ALA A 1 85 ? -2.151 -6.276 7.883 1.00 92.94 85 ALA A O 1
ATOM 642 N N . VAL A 1 86 ? -3.721 -4.685 7.654 1.00 89.88 86 VAL A N 1
ATOM 643 C CA . VAL A 1 86 ? -4.174 -5.123 6.324 1.00 89.88 86 VAL A CA 1
ATOM 644 C C . VAL A 1 86 ? -3.083 -4.930 5.278 1.00 89.88 86 VAL A C 1
ATOM 646 O O . VAL A 1 86 ? -2.803 -5.865 4.533 1.00 89.88 86 VAL A O 1
ATOM 649 N N . PHE A 1 87 ? -2.433 -3.763 5.239 1.00 89.06 87 PHE A N 1
ATOM 650 C CA . PHE A 1 87 ? -1.328 -3.527 4.307 1.00 89.06 87 PHE A CA 1
ATOM 651 C C . PHE A 1 87 ? -0.170 -4.499 4.528 1.00 89.06 87 PHE A C 1
ATOM 653 O O . PHE A 1 87 ? 0.374 -5.040 3.565 1.00 89.06 87 PHE A O 1
ATOM 660 N N . LEU A 1 88 ? 0.182 -4.746 5.788 1.00 90.62 88 LEU A N 1
ATOM 661 C CA . LEU A 1 88 ? 1.278 -5.626 6.161 1.00 90.62 88 LEU A CA 1
ATOM 662 C C . LEU A 1 88 ? 0.959 -7.093 5.850 1.00 90.62 88 LEU A C 1
ATOM 664 O O . LEU A 1 88 ? 1.785 -7.781 5.258 1.00 90.62 88 LEU A O 1
ATOM 668 N N . ALA A 1 89 ? -0.257 -7.545 6.175 1.00 91.94 89 ALA A N 1
ATOM 669 C CA . ALA A 1 89 ? -0.740 -8.882 5.849 1.00 91.94 89 ALA A CA 1
ATOM 670 C C . ALA A 1 89 ? -0.750 -9.104 4.336 1.00 91.94 89 ALA A C 1
ATOM 672 O O . ALA A 1 89 ? -0.177 -10.076 3.856 1.00 91.94 89 ALA A O 1
ATOM 673 N N . PHE A 1 90 ? -1.347 -8.175 3.585 1.00 87.06 90 PHE A N 1
ATOM 674 C CA . PHE A 1 90 ? -1.416 -8.252 2.131 1.00 87.06 90 PHE A CA 1
ATOM 675 C C . PHE A 1 90 ? -0.012 -8.296 1.520 1.00 87.06 90 PHE A C 1
ATOM 677 O O . PHE A 1 90 ? 0.323 -9.229 0.797 1.00 87.06 90 PHE A O 1
ATOM 684 N N . THR A 1 91 ? 0.851 -7.344 1.874 1.00 86.62 91 THR A N 1
ATOM 685 C CA . THR A 1 91 ? 2.217 -7.293 1.339 1.00 86.62 91 THR A CA 1
ATOM 686 C C . THR A 1 91 ? 3.000 -8.551 1.701 1.00 86.62 91 THR A C 1
ATOM 688 O O . THR A 1 91 ? 3.642 -9.135 0.841 1.00 86.62 91 THR A O 1
ATOM 691 N N . GLY A 1 92 ? 2.936 -9.016 2.947 1.00 88.19 92 GLY A N 1
ATOM 692 C CA . GLY A 1 92 ? 3.706 -10.179 3.374 1.00 88.19 92 GLY A CA 1
ATOM 693 C C . GLY A 1 92 ? 3.246 -11.496 2.749 1.00 88.19 92 GLY A C 1
ATOM 694 O O . GLY A 1 92 ? 4.073 -12.261 2.250 1.00 88.19 92 GLY A O 1
ATOM 695 N N . VAL A 1 93 ? 1.928 -11.734 2.720 1.00 88.50 93 VAL A N 1
ATOM 696 C CA . VAL A 1 93 ? 1.326 -12.957 2.158 1.00 88.50 93 VAL A CA 1
ATOM 697 C C . VAL A 1 93 ? 1.607 -13.080 0.664 1.00 88.50 93 VAL A C 1
ATOM 699 O O . VAL A 1 93 ? 1.842 -14.183 0.180 1.00 88.50 93 VAL A O 1
ATOM 702 N N . PHE A 1 94 ? 1.608 -11.964 -0.065 1.00 85.75 94 PHE A N 1
ATOM 703 C CA . PHE A 1 94 ? 1.763 -11.990 -1.514 1.00 85.75 94 PHE A CA 1
ATOM 704 C C . PHE A 1 94 ? 3.208 -11.810 -1.982 1.00 85.75 94 PHE A C 1
ATOM 706 O O . PHE A 1 94 ? 3.643 -12.527 -2.879 1.00 85.75 94 PHE A O 1
ATOM 713 N N . THR A 1 95 ? 3.981 -10.911 -1.373 1.00 84.12 95 THR A N 1
ATOM 714 C CA . THR A 1 95 ? 5.347 -10.596 -1.820 1.00 84.12 95 THR A CA 1
ATOM 715 C C . THR A 1 95 ? 6.357 -11.688 -1.456 1.00 84.12 95 THR A C 1
ATOM 717 O O . THR A 1 95 ? 7.286 -11.933 -2.220 1.00 84.12 95 THR A O 1
ATOM 720 N N . GLY A 1 96 ? 6.188 -12.398 -0.336 1.00 85.56 96 GLY A N 1
ATOM 721 C CA . GLY A 1 96 ? 7.087 -13.505 0.029 1.00 85.56 96 GLY A CA 1
ATOM 722 C C . GLY A 1 96 ? 7.166 -14.597 -1.056 1.00 85.56 96 GLY A C 1
ATOM 723 O O . GLY A 1 96 ? 8.258 -14.874 -1.562 1.00 85.56 96 GLY A O 1
ATOM 724 N N . PRO A 1 97 ? 6.024 -15.163 -1.493 1.00 85.69 97 PRO A N 1
ATOM 725 C CA . PRO A 1 97 ? 5.970 -16.113 -2.605 1.00 85.69 97 PRO A CA 1
ATOM 726 C C . PRO A 1 97 ? 6.499 -15.562 -3.937 1.00 85.69 97 PRO A C 1
ATOM 728 O O . PRO A 1 97 ? 7.064 -16.330 -4.723 1.00 85.69 97 PRO A O 1
ATOM 731 N N . VAL A 1 98 ? 6.386 -14.243 -4.178 1.00 83.19 98 VAL A N 1
ATOM 732 C CA . VAL A 1 98 ? 7.027 -13.595 -5.340 1.00 83.19 98 VAL A CA 1
ATOM 733 C C . VAL A 1 98 ? 8.517 -13.882 -5.367 1.00 83.19 98 VAL A C 1
ATOM 735 O O . VAL A 1 98 ? 9.048 -14.388 -6.356 1.00 83.19 98 VAL A O 1
ATOM 738 N N . PHE A 1 99 ? 9.199 -13.609 -4.261 1.00 83.00 99 PHE A N 1
ATOM 739 C CA . PHE A 1 99 ? 10.638 -13.809 -4.206 1.00 83.00 99 PHE A CA 1
ATOM 740 C C . PHE A 1 99 ? 11.025 -15.288 -4.329 1.00 83.00 99 PHE A C 1
ATOM 742 O O . PHE A 1 99 ? 12.028 -15.589 -4.968 1.00 83.00 99 PHE A O 1
ATOM 749 N N . LEU A 1 100 ? 10.222 -16.231 -3.827 1.00 86.56 100 LEU A N 1
ATOM 750 C CA . LEU A 1 100 ? 10.504 -17.676 -3.935 1.00 86.56 100 LEU A CA 1
ATOM 751 C C . LEU A 1 100 ? 10.291 -18.279 -5.326 1.00 86.56 100 LEU A C 1
ATOM 753 O O . LEU A 1 100 ? 10.794 -19.364 -5.604 1.00 86.56 100 LEU A O 1
ATOM 757 N N . SER A 1 101 ? 9.630 -17.569 -6.229 1.00 81.69 101 SER A N 1
ATOM 758 C CA . SER A 1 101 ? 9.321 -18.053 -7.582 1.00 81.69 101 SER A CA 1
ATOM 759 C C . SER A 1 101 ? 10.067 -17.305 -8.686 1.00 81.69 101 SER A C 1
ATOM 761 O O . SER A 1 101 ? 10.163 -17.814 -9.798 1.00 81.69 101 SER A O 1
ATOM 763 N N . MET A 1 102 ? 10.645 -16.138 -8.387 1.00 77.69 102 MET A N 1
ATOM 764 C CA . MET A 1 102 ? 11.458 -15.376 -9.335 1.00 77.69 102 MET A CA 1
ATOM 765 C C . MET A 1 102 ? 12.712 -16.163 -9.773 1.00 77.69 102 MET A C 1
ATOM 767 O O . MET A 1 102 ? 13.566 -16.442 -8.933 1.00 77.69 102 MET A O 1
ATOM 771 N N . PRO A 1 103 ? 12.887 -16.508 -11.061 1.00 77.69 103 PRO A N 1
ATOM 772 C CA . PRO A 1 103 ? 14.076 -17.235 -11.494 1.00 77.69 103 PRO A CA 1
ATOM 773 C C . PRO A 1 103 ? 15.354 -16.411 -11.261 1.00 77.69 103 PRO A C 1
ATOM 775 O O . PRO A 1 103 ? 15.295 -15.178 -11.286 1.00 77.69 103 PRO A O 1
ATOM 778 N N . PRO A 1 104 ? 16.507 -17.061 -11.016 1.00 79.94 104 PRO A N 1
ATOM 779 C CA . PRO A 1 104 ? 17.767 -16.354 -10.845 1.00 79.94 104 PRO A CA 1
ATOM 780 C C . PRO A 1 104 ? 18.181 -15.617 -12.122 1.00 79.94 104 PRO A C 1
ATOM 782 O O . PRO A 1 104 ? 18.061 -16.184 -13.209 1.00 79.94 104 PRO A O 1
ATOM 785 N N . PRO A 1 105 ? 18.668 -14.365 -12.020 1.00 77.06 105 PRO A N 1
ATOM 786 C CA . PRO A 1 105 ? 19.261 -13.691 -13.164 1.00 77.06 105 PRO A CA 1
ATOM 787 C C . PRO A 1 105 ? 20.556 -14.404 -13.593 1.00 77.06 105 PRO A C 1
ATOM 789 O O . PRO A 1 105 ? 21.214 -15.026 -12.756 1.00 77.06 105 PRO A O 1
ATOM 792 N N . PRO A 1 106 ? 20.988 -14.266 -14.859 1.00 77.88 106 PRO A N 1
ATOM 793 C CA . PRO A 1 106 ? 22.230 -14.880 -15.344 1.00 77.88 106 PRO A CA 1
ATOM 794 C C . PRO A 1 106 ? 23.484 -14.466 -14.557 1.00 77.88 106 PRO A C 1
ATOM 796 O O . PRO A 1 106 ? 24.453 -15.210 -14.493 1.00 77.88 106 PRO A O 1
ATOM 799 N N . THR A 1 107 ? 23.460 -13.282 -13.940 1.00 82.88 107 THR A N 1
ATOM 800 C CA . THR A 1 107 ? 24.545 -12.710 -13.128 1.00 82.88 107 THR A CA 1
ATOM 801 C C . THR A 1 107 ? 24.367 -12.951 -11.624 1.00 82.88 107 THR A C 1
ATOM 803 O O . THR A 1 107 ? 24.961 -12.247 -10.806 1.00 82.88 107 THR A O 1
ATOM 806 N N . ALA A 1 108 ? 23.507 -13.898 -11.234 1.00 82.56 108 ALA A N 1
ATOM 807 C CA . ALA A 1 108 ? 23.206 -14.162 -9.834 1.00 82.56 108 ALA A CA 1
ATOM 808 C C . ALA A 1 108 ? 24.465 -14.585 -9.051 1.00 82.56 108 ALA A C 1
ATOM 810 O O . ALA A 1 108 ? 25.181 -15.489 -9.486 1.00 82.56 108 ALA A O 1
ATOM 811 N N . PRO A 1 109 ? 24.726 -13.989 -7.873 1.00 88.50 109 PRO A N 1
ATOM 812 C CA . PRO A 1 109 ? 25.810 -14.444 -7.015 1.00 88.50 109 PRO A CA 1
ATOM 813 C C . PRO A 1 109 ? 25.516 -15.854 -6.462 1.00 88.50 109 PRO A C 1
ATOM 815 O O . PRO A 1 109 ? 24.347 -16.245 -6.366 1.00 88.50 109 PRO A O 1
ATOM 818 N N . PRO A 1 110 ? 26.538 -16.608 -6.009 1.00 92.75 110 PRO A N 1
ATOM 819 C CA . PRO A 1 110 ? 26.360 -17.974 -5.499 1.00 92.75 110 PRO A CA 1
ATOM 820 C C . PRO A 1 110 ? 25.344 -18.099 -4.350 1.00 92.75 110 PRO A C 1
ATOM 822 O O . PRO A 1 110 ? 24.711 -19.136 -4.180 1.00 92.75 110 PRO A O 1
ATOM 825 N N . ASN A 1 111 ? 25.149 -17.031 -3.568 1.00 92.31 111 ASN A N 1
ATOM 826 C CA . ASN A 1 111 ? 24.225 -16.974 -2.431 1.00 92.31 111 ASN A CA 1
ATOM 827 C C . ASN A 1 111 ? 22.818 -16.450 -2.781 1.00 92.31 111 ASN A C 1
ATOM 829 O O . ASN A 1 111 ? 22.009 -16.223 -1.878 1.00 92.31 111 ASN A O 1
ATOM 833 N N . TYR A 1 112 ? 22.494 -16.270 -4.065 1.00 88.75 112 TYR A N 1
ATOM 834 C CA . TYR A 1 112 ? 21.214 -15.708 -4.504 1.00 88.75 112 TYR A CA 1
ATOM 835 C C . TYR A 1 112 ? 19.997 -16.513 -4.017 1.00 88.75 112 TYR A C 1
ATOM 837 O O . TYR A 1 112 ? 18.994 -15.933 -3.598 1.00 88.75 112 TYR A O 1
ATOM 845 N N . GLY A 1 113 ? 20.087 -17.849 -4.007 1.00 89.62 113 GLY A N 1
ATOM 846 C CA . GLY A 1 113 ? 19.031 -18.714 -3.467 1.00 89.62 113 GLY A CA 1
ATOM 847 C C . GLY A 1 113 ? 18.760 -18.444 -1.983 1.00 89.62 113 GLY A C 1
ATOM 848 O O . GLY A 1 113 ? 17.616 -18.221 -1.587 1.00 89.62 113 GLY A O 1
ATOM 849 N N . THR A 1 114 ? 19.820 -18.364 -1.175 1.00 92.94 114 THR A N 1
ATOM 850 C CA . THR A 1 114 ? 19.728 -18.035 0.254 1.00 92.94 114 THR A CA 1
ATOM 851 C C . THR A 1 114 ? 19.139 -16.644 0.471 1.00 92.94 114 THR A C 1
ATOM 853 O O . THR A 1 114 ? 18.237 -16.486 1.289 1.00 92.94 114 THR A O 1
ATOM 856 N N . MET A 1 115 ? 19.581 -15.641 -0.297 1.00 90.12 115 MET A N 1
ATOM 857 C CA . MET A 1 115 ? 19.028 -14.283 -0.229 1.00 90.12 115 MET A CA 1
ATOM 858 C C . MET A 1 115 ? 17.518 -14.271 -0.478 1.00 90.12 115 MET A C 1
ATOM 860 O O . MET A 1 115 ? 16.780 -13.623 0.262 1.00 90.12 115 MET A O 1
ATOM 864 N N . ARG A 1 116 ? 17.037 -15.022 -1.476 1.00 90.56 116 ARG A N 1
ATOM 865 C CA . ARG A 1 116 ? 15.602 -15.124 -1.780 1.00 90.56 116 ARG A CA 1
ATOM 866 C C . ARG A 1 116 ? 14.804 -15.738 -0.643 1.00 90.56 116 ARG A C 1
ATOM 868 O O . ARG A 1 116 ? 13.747 -15.211 -0.310 1.00 90.56 116 ARG A O 1
ATOM 875 N N . ILE A 1 117 ? 15.314 -16.809 -0.037 1.00 93.44 117 ILE A N 1
ATOM 876 C CA . ILE A 1 117 ? 14.671 -17.457 1.113 1.00 93.44 117 ILE A CA 1
ATOM 877 C C . ILE A 1 117 ? 14.602 -16.488 2.293 1.00 93.44 117 ILE A C 1
ATOM 879 O O . ILE A 1 117 ? 13.543 -16.343 2.897 1.00 93.44 117 ILE A O 1
ATOM 883 N N . VAL A 1 118 ? 15.693 -15.777 2.587 1.00 94.69 118 VAL A N 1
ATOM 884 C CA . VAL A 1 118 ? 15.740 -14.795 3.680 1.00 94.69 118 VAL A CA 1
ATOM 885 C C . VAL A 1 118 ? 14.748 -13.656 3.439 1.00 94.69 118 VAL A C 1
ATOM 887 O O . VAL A 1 118 ? 13.957 -13.340 4.324 1.00 94.69 118 VAL A O 1
ATOM 890 N N . ILE A 1 119 ? 14.727 -13.075 2.236 1.00 91.81 119 ILE A N 1
ATOM 891 C CA . ILE A 1 119 ? 13.781 -12.009 1.877 1.00 91.81 119 ILE A CA 1
ATOM 892 C C . ILE A 1 119 ? 12.339 -12.515 1.989 1.00 91.81 119 ILE A C 1
ATOM 894 O O . ILE A 1 119 ? 11.498 -11.861 2.608 1.00 91.81 119 ILE A O 1
ATOM 898 N N . ALA A 1 120 ? 12.048 -13.692 1.436 1.00 92.88 120 ALA A N 1
ATOM 899 C CA . ALA A 1 120 ? 10.721 -14.286 1.505 1.00 92.88 120 ALA A CA 1
ATOM 900 C C . ALA A 1 120 ? 10.284 -14.572 2.947 1.00 92.88 120 ALA A C 1
ATOM 902 O O . ALA A 1 120 ? 9.134 -14.311 3.291 1.00 92.88 120 ALA A O 1
ATOM 903 N N . ALA A 1 121 ? 11.196 -15.047 3.799 1.00 94.75 121 ALA A N 1
ATOM 904 C CA . ALA A 1 121 ? 10.938 -15.282 5.214 1.00 94.75 121 ALA A CA 1
ATOM 905 C C . ALA A 1 121 ? 10.634 -13.976 5.960 1.00 94.75 121 ALA A C 1
ATOM 907 O O . ALA A 1 121 ? 9.688 -13.935 6.744 1.00 94.75 121 ALA A O 1
ATOM 908 N N . ILE A 1 122 ? 11.369 -12.893 5.675 1.00 93.75 122 ILE A N 1
ATOM 909 C CA . ILE A 1 122 ? 11.097 -11.562 6.238 1.00 93.75 122 ILE A CA 1
ATOM 910 C C . ILE A 1 122 ? 9.688 -11.102 5.845 1.00 93.75 122 ILE A C 1
ATOM 912 O O . ILE A 1 122 ? 8.893 -10.759 6.718 1.00 93.75 122 ILE A O 1
ATOM 916 N N . TYR A 1 123 ? 9.338 -11.141 4.555 1.00 92.31 123 TYR A N 1
ATOM 917 C CA . TYR A 1 123 ? 7.993 -10.765 4.106 1.00 92.31 123 TYR A CA 1
ATOM 918 C C . TYR A 1 123 ? 6.910 -11.678 4.692 1.00 92.31 123 TYR A C 1
ATOM 920 O O . TYR A 1 123 ? 5.873 -11.183 5.129 1.00 92.31 123 TYR A O 1
ATOM 928 N N . GLY A 1 124 ? 7.156 -12.985 4.778 1.00 93.12 124 GLY A N 1
ATOM 929 C CA . GLY A 1 124 ? 6.249 -13.936 5.417 1.00 93.12 124 GLY A CA 1
ATOM 930 C C . GLY A 1 124 ? 6.005 -13.602 6.891 1.00 93.12 124 GLY A C 1
ATOM 931 O O . GLY A 1 124 ? 4.855 -13.546 7.324 1.00 93.12 124 GLY A O 1
ATOM 932 N N . ALA A 1 125 ? 7.063 -13.289 7.645 1.00 94.56 125 ALA A N 1
ATOM 933 C CA . ALA A 1 125 ? 6.966 -12.871 9.042 1.00 94.56 125 ALA A CA 1
ATOM 934 C C . ALA A 1 125 ? 6.164 -11.570 9.199 1.00 94.56 125 ALA A C 1
ATOM 936 O O . ALA A 1 125 ? 5.303 -11.482 10.077 1.00 94.56 125 ALA A O 1
ATOM 937 N N . LEU A 1 126 ? 6.375 -10.587 8.315 1.00 92.19 126 LEU A N 1
ATOM 938 C CA . LEU A 1 126 ? 5.554 -9.373 8.267 1.00 92.19 126 LEU A CA 1
ATOM 939 C C . LEU A 1 126 ? 4.083 -9.705 7.971 1.00 92.19 126 LEU A C 1
ATOM 941 O O . LEU A 1 126 ? 3.189 -9.172 8.625 1.00 92.19 126 LEU A O 1
ATOM 945 N N . GLY A 1 127 ? 3.822 -10.630 7.047 1.00 93.56 127 GLY A N 1
ATOM 946 C CA . GLY A 1 127 ? 2.473 -11.093 6.722 1.00 93.56 127 GLY A CA 1
ATOM 947 C C . GLY A 1 127 ? 1.759 -11.698 7.930 1.00 93.56 127 GLY A C 1
ATOM 948 O O . GLY A 1 127 ? 0.643 -11.295 8.263 1.00 93.56 127 GLY A O 1
ATOM 949 N N . VAL A 1 128 ? 2.433 -12.609 8.637 1.00 95.44 128 VAL A N 1
ATOM 950 C CA . VAL A 1 128 ? 1.936 -13.222 9.878 1.00 95.44 128 VAL A CA 1
ATOM 951 C C . VAL A 1 128 ? 1.684 -12.164 10.951 1.00 95.44 128 VAL A C 1
ATOM 953 O O . VAL A 1 128 ? 0.635 -12.190 11.594 1.00 95.44 128 VAL A O 1
ATOM 956 N N . LEU A 1 129 ? 2.590 -11.197 11.113 1.00 94.56 129 LEU A N 1
ATOM 957 C CA . LEU A 1 129 ? 2.417 -10.089 12.052 1.00 94.56 129 LEU A CA 1
ATOM 958 C C . LEU A 1 129 ? 1.188 -9.234 11.706 1.00 94.56 129 LEU A C 1
ATOM 960 O O . LEU A 1 129 ? 0.404 -8.889 12.591 1.00 94.56 129 LEU A O 1
ATOM 964 N N . GLY A 1 130 ? 0.975 -8.942 10.421 1.00 94.12 130 GLY A N 1
ATOM 965 C CA . GLY A 1 130 ? -0.207 -8.231 9.940 1.00 94.12 130 GLY A CA 1
ATOM 966 C C . GLY A 1 130 ? -1.500 -8.988 10.247 1.00 94.12 130 GLY A C 1
ATOM 967 O O . GLY A 1 130 ? -2.436 -8.415 10.803 1.00 94.12 130 GLY A O 1
ATOM 968 N N . LEU A 1 131 ? -1.542 -10.294 9.970 1.00 94.62 131 LEU A N 1
ATOM 969 C CA . LEU A 1 131 ? -2.691 -11.147 10.299 1.00 94.62 131 LEU A CA 1
ATOM 970 C C . LEU A 1 131 ? -2.940 -11.210 11.811 1.00 94.62 131 LEU A C 1
ATOM 972 O O . LEU A 1 131 ? -4.085 -11.099 12.259 1.00 94.62 131 LEU A O 1
ATOM 976 N N . PHE A 1 132 ? -1.874 -11.327 12.602 1.00 95.44 132 PHE A N 1
ATOM 977 C CA . PHE A 1 132 ? -1.943 -11.309 14.058 1.00 95.44 132 PHE A CA 1
ATOM 978 C C . PHE A 1 132 ? -2.538 -9.997 14.579 1.00 95.44 132 PHE A C 1
ATOM 980 O O . PHE A 1 132 ? -3.464 -10.024 15.391 1.00 95.44 132 PHE A O 1
ATOM 987 N N . TRP A 1 133 ? -2.075 -8.843 14.090 1.00 94.62 133 TRP A N 1
ATOM 988 C CA . TRP A 1 133 ? -2.632 -7.544 14.471 1.00 94.62 133 TRP A CA 1
ATOM 989 C C . TRP A 1 133 ? -4.086 -7.387 14.033 1.00 94.62 133 TRP A C 1
ATOM 991 O O . TRP A 1 133 ? -4.913 -6.923 14.821 1.00 94.62 133 TRP A O 1
ATOM 1001 N N . LEU A 1 134 ? -4.431 -7.825 12.822 1.00 92.50 134 LEU A N 1
ATOM 1002 C CA . LEU A 1 134 ? -5.806 -7.785 12.332 1.00 92.50 134 LEU A CA 1
ATOM 1003 C C . LEU A 1 134 ? -6.736 -8.580 13.254 1.00 92.50 134 LEU A C 1
ATOM 1005 O O . LEU A 1 134 ? -7.791 -8.083 13.658 1.00 92.50 134 LEU A O 1
ATOM 1009 N N . TYR A 1 135 ? -6.316 -9.782 13.642 1.00 94.25 135 TYR A N 1
ATOM 1010 C CA . TYR A 1 135 ? -7.033 -10.625 14.588 1.00 94.25 135 TYR A CA 1
ATOM 1011 C C . TYR A 1 135 ? -7.132 -9.974 15.977 1.00 94.25 135 TYR A C 1
ATOM 1013 O O . TYR A 1 135 ? -8.231 -9.801 16.512 1.00 94.25 135 TYR A O 1
ATOM 1021 N N . TYR A 1 136 ? -6.002 -9.549 16.545 1.00 92.56 136 TYR A N 1
ATOM 1022 C CA . TYR A 1 136 ? -5.911 -9.004 17.898 1.00 92.56 136 TYR A CA 1
ATOM 1023 C C . TYR A 1 136 ? -6.735 -7.719 18.080 1.00 92.56 136 TYR A C 1
ATOM 1025 O O . TYR A 1 136 ? -7.502 -7.608 19.041 1.00 92.56 136 TYR A O 1
ATOM 1033 N N . PHE A 1 137 ? -6.654 -6.768 17.143 1.00 90.50 137 PHE A N 1
ATOM 1034 C CA . PHE A 1 137 ? -7.404 -5.504 17.208 1.00 90.50 137 PHE A CA 1
ATOM 1035 C C . PHE A 1 137 ? -8.871 -5.627 16.769 1.00 90.50 137 PHE A C 1
ATOM 1037 O O . PHE A 1 137 ? -9.660 -4.694 16.978 1.00 90.50 137 PHE A O 1
ATOM 1044 N N . SER A 1 138 ? -9.276 -6.769 16.209 1.00 89.31 138 SER A N 1
ATOM 1045 C CA . SER A 1 138 ? -10.681 -7.071 15.901 1.00 89.31 138 SER A CA 1
ATOM 1046 C C . SER A 1 138 ? -11.435 -7.719 17.067 1.00 89.31 138 SER A C 1
ATOM 1048 O O . SER A 1 138 ? -12.666 -7.645 17.104 1.00 89.31 138 SER A O 1
ATOM 1050 N N . ARG A 1 139 ? -10.735 -8.302 18.052 1.00 88.56 139 ARG A N 1
ATOM 1051 C CA . ARG A 1 139 ? -11.351 -8.942 19.230 1.00 88.56 139 ARG A CA 1
ATOM 1052 C C . ARG A 1 139 ? -12.132 -7.948 20.090 1.00 88.56 139 ARG A C 1
ATOM 1054 O O . ARG A 1 139 ? -11.616 -6.878 20.405 1.00 88.56 139 ARG A O 1
ATOM 1061 N N . ARG A 1 140 ? -13.330 -8.347 20.548 1.00 84.38 140 ARG A N 1
ATOM 1062 C CA . ARG A 1 140 ? -14.240 -7.534 21.390 1.00 84.38 140 ARG A CA 1
ATOM 1063 C C . ARG A 1 140 ? -13.535 -6.896 22.588 1.00 84.38 140 ARG A C 1
ATOM 1065 O O . ARG A 1 140 ? -13.589 -5.682 22.719 1.00 84.38 140 ARG A O 1
ATOM 1072 N N . ALA A 1 141 ? -12.768 -7.685 23.342 1.00 86.25 141 ALA A N 1
ATOM 1073 C CA . ALA A 1 141 ? -12.004 -7.199 24.493 1.00 86.25 141 ALA A CA 1
ATOM 1074 C C . ALA A 1 141 ? -11.053 -6.039 24.145 1.00 86.25 141 ALA A C 1
ATOM 1076 O O . ALA A 1 141 ? -10.939 -5.082 24.906 1.00 86.25 141 ALA A O 1
ATOM 1077 N N . THR A 1 142 ? -10.393 -6.096 22.985 1.00 86.31 142 THR A N 1
ATOM 1078 C CA . THR A 1 142 ? -9.548 -4.997 22.512 1.00 86.31 142 THR A CA 1
ATOM 1079 C C . THR A 1 142 ? -10.412 -3.806 22.109 1.00 86.31 142 THR A C 1
ATOM 1081 O O . THR A 1 142 ? -10.081 -2.689 22.466 1.00 86.31 142 THR A O 1
ATOM 1084 N N . ARG A 1 143 ? -11.547 -4.008 21.421 1.00 85.31 143 ARG A N 1
ATOM 1085 C CA . ARG A 1 143 ? -12.460 -2.908 21.031 1.00 85.31 143 ARG A CA 1
ATOM 1086 C C . ARG A 1 143 ? -12.964 -2.129 22.245 1.00 85.31 143 ARG A C 1
ATOM 1088 O O . ARG A 1 143 ? -12.938 -0.905 22.215 1.00 85.31 143 ARG A O 1
ATOM 1095 N N . GLU A 1 144 ? -13.372 -2.841 23.288 1.00 85.00 144 GLU A N 1
ATOM 1096 C CA . GLU A 1 144 ? -13.859 -2.273 24.550 1.00 85.00 144 GLU A CA 1
ATOM 1097 C C . GLU A 1 144 ? -12.782 -1.437 25.254 1.00 85.00 144 GLU A C 1
ATOM 1099 O O . GLU A 1 144 ? -13.078 -0.382 25.805 1.00 85.00 144 GLU A O 1
ATOM 1104 N N . ALA A 1 145 ? -11.511 -1.847 25.169 1.00 86.00 145 ALA A N 1
ATOM 1105 C CA . ALA A 1 145 ? -10.404 -1.073 25.731 1.00 86.00 145 ALA A CA 1
ATOM 1106 C C . ALA A 1 145 ? -10.213 0.299 25.052 1.00 86.00 145 ALA A C 1
ATOM 1108 O O . ALA A 1 145 ? -9.711 1.222 25.687 1.00 86.00 145 ALA A O 1
ATOM 1109 N N . PHE A 1 146 ? -10.619 0.450 23.785 1.00 85.75 146 PHE A N 1
ATOM 1110 C CA . PHE A 1 146 ? -10.549 1.721 23.051 1.00 85.75 146 PHE A CA 1
ATOM 1111 C C . PHE A 1 146 ? -11.855 2.535 23.112 1.00 85.75 146 PHE A C 1
ATOM 1113 O O . PHE A 1 146 ? -11.825 3.739 22.858 1.00 85.75 146 PHE A O 1
ATOM 1120 N N . SER A 1 147 ? -12.997 1.927 23.462 1.00 78.06 147 SER A N 1
ATOM 1121 C CA . SER A 1 147 ? -14.295 2.622 23.493 1.00 78.06 147 SER A CA 1
ATOM 1122 C C . SER A 1 147 ? -14.506 3.502 24.728 1.00 78.06 147 SER A C 1
ATOM 1124 O O . SER A 1 147 ? -15.504 4.215 24.794 1.00 78.06 147 SER A O 1
ATOM 1126 N N . G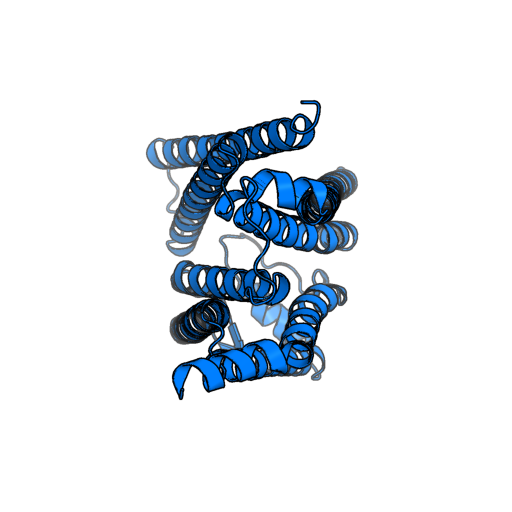LY A 1 148 ? -13.588 3.478 25.701 1.00 68.88 148 GLY A N 1
ATOM 1127 C CA . GLY A 1 148 ? -13.665 4.325 26.897 1.00 68.88 148 GLY A CA 1
ATOM 1128 C C . GLY A 1 148 ? -14.909 4.072 27.757 1.00 68.88 148 GLY A C 1
ATOM 1129 O O . GLY A 1 148 ? -15.333 4.966 28.476 1.00 68.88 148 GLY A O 1
ATOM 1130 N N . GLY A 1 149 ? -15.520 2.884 27.653 1.00 60.31 149 GLY A N 1
ATOM 1131 C CA . GLY A 1 149 ? -16.745 2.532 28.380 1.00 60.31 149 GLY A CA 1
ATOM 1132 C C . GLY A 1 149 ? -18.050 3.054 27.765 1.00 60.31 149 GLY A C 1
ATOM 1133 O O . GLY A 1 149 ? -19.113 2.768 28.308 1.00 60.31 149 GLY A O 1
ATOM 1134 N N . LEU A 1 150 ? -18.006 3.764 26.631 1.00 56.91 150 LEU A N 1
ATOM 1135 C CA . LEU A 1 150 ? -19.222 4.173 25.924 1.00 56.91 150 LEU A CA 1
ATOM 1136 C C . LEU A 1 150 ? -19.866 2.969 25.208 1.00 56.91 150 LEU A C 1
ATOM 1138 O O . LEU A 1 150 ? -19.134 2.159 24.616 1.00 56.91 150 LEU A O 1
ATOM 1142 N N . PRO A 1 151 ? -21.209 2.839 25.228 1.00 55.09 151 PRO A N 1
ATOM 1143 C CA . PRO A 1 151 ? -21.917 1.823 24.459 1.00 55.09 151 PRO A CA 1
ATOM 1144 C C . PRO A 1 151 ? -21.539 1.922 22.979 1.00 55.09 151 PRO A C 1
ATOM 1146 O O . PRO A 1 151 ? -21.556 3.000 22.387 1.00 55.09 151 PRO A O 1
ATOM 1149 N N . LEU A 1 152 ? -21.175 0.790 22.375 1.00 56.53 152 LEU A N 1
ATOM 1150 C CA . LEU A 1 152 ? -20.931 0.710 20.937 1.00 56.53 152 LEU A CA 1
ATOM 1151 C C . LEU A 1 152 ? -22.260 0.971 20.216 1.00 56.53 152 LEU A C 1
ATOM 1153 O O . LEU A 1 152 ? -23.098 0.073 20.163 1.00 56.53 152 LEU A O 1
ATOM 1157 N N . GLU A 1 153 ? -22.456 2.176 19.674 1.00 51.41 153 GLU A N 1
ATOM 1158 C CA . GLU A 1 153 ? -23.631 2.493 18.856 1.00 51.41 153 GLU A CA 1
ATOM 1159 C C . GLU A 1 153 ? -23.803 1.442 17.750 1.00 51.41 153 GLU A C 1
ATOM 1161 O O . GLU A 1 153 ? -22.930 1.238 16.897 1.00 51.41 153 GLU A O 1
ATOM 1166 N N . SER A 1 154 ? -24.952 0.769 17.765 1.00 52.09 154 SER A N 1
ATOM 1167 C CA . SER A 1 154 ? -25.325 -0.301 16.837 1.00 52.09 154 SER A CA 1
ATOM 1168 C C . SER A 1 154 ? -25.538 0.180 15.392 1.00 52.09 154 SER A C 1
ATOM 1170 O O . SER A 1 154 ? -25.682 -0.650 14.498 1.00 52.09 154 SER A O 1
ATOM 1172 N N . GLY A 1 155 ? -25.489 1.496 15.144 1.00 57.31 155 GLY A N 1
ATOM 1173 C CA . GLY A 1 155 ? -25.628 2.132 13.826 1.00 57.31 155 GLY A CA 1
ATOM 1174 C C . GLY A 1 155 ? -24.322 2.622 13.181 1.00 57.31 155 GLY A C 1
ATOM 1175 O O . GLY A 1 155 ? -24.355 3.266 12.134 1.00 57.31 155 GLY A O 1
ATOM 1176 N N . GLY A 1 156 ? -23.157 2.358 13.785 1.00 67.31 156 GLY A N 1
ATOM 1177 C CA . GLY A 1 156 ? -21.875 2.867 13.289 1.00 67.31 156 GLY A CA 1
ATOM 1178 C C . GLY A 1 156 ? -21.435 2.285 11.935 1.00 67.31 156 GLY A C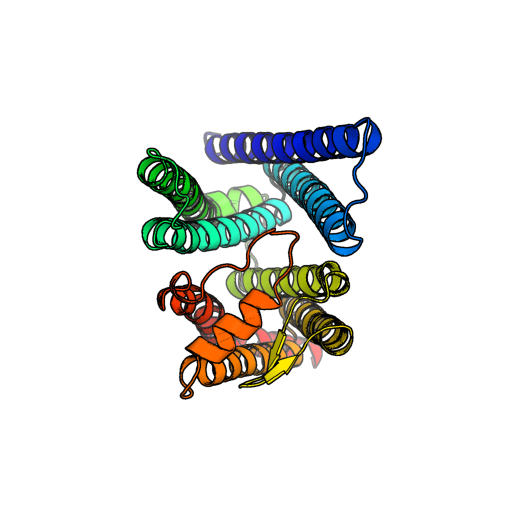 1
ATOM 1179 O O . GLY A 1 156 ? -21.685 1.122 11.613 1.00 67.31 156 GLY A O 1
ATOM 1180 N N . ARG A 1 157 ? -20.694 3.081 11.146 1.00 78.12 157 ARG A N 1
ATOM 1181 C CA . ARG A 1 157 ? -20.106 2.671 9.854 1.00 78.12 157 ARG A CA 1
ATOM 1182 C C . ARG A 1 157 ? -19.379 1.317 9.976 1.00 78.12 157 ARG A C 1
ATOM 1184 O O . ARG A 1 157 ? -18.438 1.219 10.771 1.00 78.12 157 ARG A O 1
ATOM 1191 N N . PRO A 1 158 ? -19.723 0.302 9.155 1.00 84.31 158 PRO A N 1
ATOM 1192 C CA . PRO A 1 158 ? -19.049 -0.991 9.177 1.00 84.31 158 PRO A CA 1
ATOM 1193 C C . PRO A 1 158 ? -17.525 -0.863 9.075 1.00 84.31 158 PRO A C 1
ATOM 1195 O O . PRO A 1 158 ? -16.981 -0.069 8.298 1.00 84.31 158 PRO A O 1
ATOM 1198 N N . LEU A 1 159 ? -16.819 -1.673 9.865 1.00 81.31 159 LEU A N 1
ATOM 1199 C CA . LEU A 1 159 ? -15.357 -1.652 9.927 1.00 81.31 159 LEU A CA 1
ATOM 1200 C C . LEU A 1 159 ? -14.738 -1.973 8.559 1.00 81.31 159 LEU A C 1
ATOM 1202 O O . LEU A 1 159 ? -13.792 -1.308 8.155 1.00 81.31 159 LEU A O 1
ATOM 1206 N N . SER A 1 160 ? -15.317 -2.925 7.821 1.00 84.94 160 SER A N 1
ATOM 1207 C CA . SER A 1 160 ? -14.857 -3.281 6.475 1.00 84.94 160 SER A CA 1
ATOM 1208 C C . SER 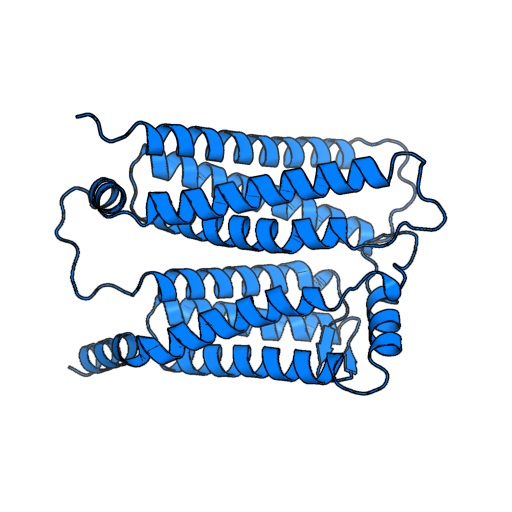A 1 160 ? -14.936 -2.099 5.506 1.00 84.94 160 SER A C 1
ATOM 1210 O O . SER A 1 160 ? -13.962 -1.823 4.819 1.00 84.94 160 SER A O 1
ATOM 1212 N N . ILE A 1 161 ? -16.035 -1.334 5.511 1.00 89.00 161 ILE A N 1
ATOM 1213 C CA . ILE A 1 161 ? -16.177 -0.119 4.685 1.00 89.00 161 ILE A CA 1
ATOM 1214 C C . ILE A 1 161 ? -15.154 0.943 5.102 1.00 89.00 161 ILE A C 1
ATOM 1216 O O . ILE A 1 161 ? -14.593 1.621 4.248 1.00 89.00 161 ILE A O 1
ATOM 1220 N N . SER A 1 162 ? -14.868 1.066 6.402 1.00 87.00 162 SER A N 1
ATOM 1221 C CA . SER A 1 162 ? -13.821 1.974 6.891 1.00 87.00 162 SER A CA 1
ATOM 1222 C C . SER A 1 162 ? -12.440 1.597 6.352 1.00 87.00 162 SER A C 1
ATOM 1224 O O . SER A 1 162 ? -11.705 2.471 5.904 1.00 87.00 162 SER A O 1
ATOM 1226 N N . ILE A 1 163 ? -12.101 0.305 6.389 1.00 85.00 163 ILE A N 1
ATOM 1227 C CA . ILE A 1 163 ? -10.829 -0.224 5.884 1.00 85.00 163 ILE A CA 1
ATOM 1228 C C . ILE A 1 163 ? -10.730 0.001 4.373 1.00 85.00 163 ILE A C 1
ATOM 1230 O O . ILE A 1 163 ? -9.735 0.553 3.919 1.00 85.00 163 ILE A O 1
ATOM 1234 N N . ILE A 1 164 ? -11.773 -0.346 3.609 1.00 90.44 164 ILE A N 1
ATOM 1235 C CA . ILE A 1 164 ? -11.812 -0.149 2.151 1.00 90.44 164 ILE A CA 1
ATOM 1236 C C . ILE A 1 164 ? -11.698 1.339 1.807 1.00 90.44 164 ILE A C 1
ATOM 1238 O O . ILE A 1 164 ? -10.908 1.708 0.948 1.00 90.44 164 ILE A O 1
ATOM 1242 N N . GLY A 1 165 ? -12.442 2.206 2.498 1.00 92.06 165 GLY A N 1
ATOM 1243 C CA . GLY A 1 165 ? -12.408 3.648 2.262 1.00 92.06 165 GLY A CA 1
ATOM 1244 C C . GLY A 1 165 ? -11.015 4.242 2.465 1.00 92.06 165 GLY A C 1
ATOM 1245 O O . GLY A 1 165 ? -10.535 4.977 1.607 1.00 92.06 165 GLY A O 1
ATOM 1246 N N . TRP A 1 166 ? -10.333 3.880 3.555 1.00 91.06 166 TRP A N 1
ATOM 1247 C CA . TRP A 1 166 ? -8.956 4.318 3.801 1.00 91.06 166 TRP A CA 1
ATOM 1248 C C . TRP A 1 166 ? -7.946 3.700 2.841 1.00 91.06 166 TRP A C 1
ATOM 1250 O O . TRP A 1 166 ? -7.026 4.390 2.415 1.00 91.06 166 TRP A O 1
ATOM 1260 N N . TRP A 1 167 ? -8.123 2.431 2.476 1.00 88.25 167 TRP A N 1
ATOM 1261 C CA . TRP A 1 167 ? -7.282 1.764 1.488 1.00 88.25 167 TRP A CA 1
ATOM 1262 C C . TRP A 1 167 ? -7.362 2.454 0.120 1.00 88.25 167 TRP A C 1
ATOM 1264 O O . TRP A 1 167 ? -6.326 2.775 -0.463 1.00 88.25 167 TRP A O 1
ATOM 1274 N N . LEU A 1 168 ? -8.574 2.765 -0.355 1.00 92.06 168 LEU A N 1
ATOM 1275 C CA . LEU A 1 168 ? -8.780 3.512 -1.599 1.00 92.06 168 LEU A CA 1
ATOM 1276 C C . LEU A 1 168 ? -8.235 4.939 -1.501 1.00 92.06 168 LEU A C 1
ATOM 1278 O O . LEU A 1 168 ? -7.591 5.407 -2.434 1.00 92.06 168 LEU A O 1
ATOM 1282 N N . LEU A 1 169 ? -8.428 5.612 -0.364 1.00 92.56 169 LEU A N 1
ATOM 1283 C CA . LEU A 1 169 ? -7.902 6.960 -0.149 1.00 92.56 169 LEU A CA 1
ATOM 1284 C C . LEU A 1 169 ? -6.370 6.972 -0.203 1.00 92.56 169 LEU A C 1
ATOM 1286 O O . LEU A 1 169 ? -5.793 7.763 -0.946 1.00 92.56 169 LEU A O 1
ATOM 1290 N N . ALA A 1 170 ? -5.714 6.063 0.522 1.00 87.62 170 ALA A N 1
ATOM 1291 C CA . ALA A 1 170 ? -4.262 5.917 0.503 1.00 87.62 170 ALA A CA 1
ATOM 1292 C C . ALA A 1 170 ? -3.755 5.578 -0.906 1.00 87.62 170 ALA A C 1
ATOM 1294 O O . ALA A 1 170 ? -2.822 6.212 -1.389 1.00 87.62 170 ALA A O 1
ATOM 1295 N N . THR A 1 171 ? -4.414 4.645 -1.599 1.00 88.88 171 THR A N 1
ATOM 1296 C CA . THR A 1 171 ? -4.084 4.282 -2.988 1.00 88.88 171 THR A CA 1
ATOM 1297 C C . THR A 1 171 ? -4.205 5.485 -3.923 1.00 88.88 171 THR A C 1
ATOM 1299 O O . THR A 1 171 ? -3.323 5.713 -4.752 1.00 88.88 171 THR A O 1
ATOM 1302 N N . GLY A 1 172 ? -5.255 6.293 -3.763 1.00 92.19 172 GLY A N 1
ATOM 1303 C CA . GLY A 1 172 ? -5.472 7.503 -4.547 1.00 92.19 172 GLY A CA 1
ATOM 1304 C C . GLY A 1 172 ? -4.370 8.538 -4.339 1.00 92.19 172 GLY A C 1
ATOM 1305 O O . GLY A 1 172 ? -3.767 9.001 -5.306 1.00 92.19 172 GLY A O 1
ATOM 1306 N N . VAL A 1 173 ? -4.042 8.832 -3.077 1.00 90.69 173 VAL A N 1
ATOM 1307 C CA . VAL A 1 173 ? -2.967 9.771 -2.716 1.00 90.69 173 VAL A CA 1
ATOM 1308 C C . VAL A 1 173 ? -1.616 9.291 -3.242 1.00 90.69 173 VAL A C 1
ATOM 1310 O O . VAL A 1 173 ? -0.907 10.063 -3.882 1.00 90.69 173 VAL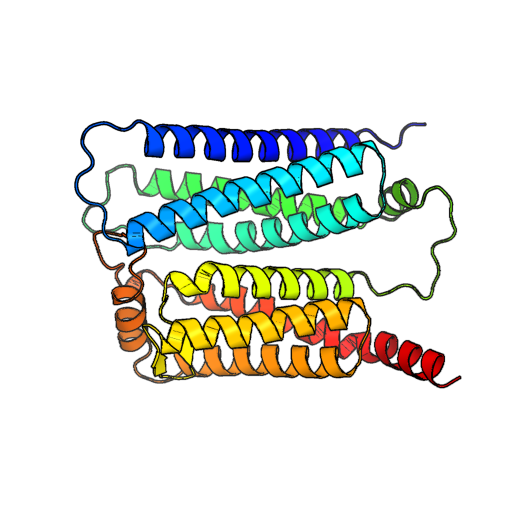 A O 1
ATOM 1313 N N . VAL A 1 174 ? -1.271 8.017 -3.032 1.00 87.62 174 VAL A N 1
ATOM 1314 C CA . VAL A 1 174 ? -0.008 7.446 -3.523 1.00 87.62 174 VAL A CA 1
ATOM 1315 C C . VAL A 1 174 ? 0.064 7.524 -5.046 1.00 87.62 174 VAL A C 1
ATOM 1317 O O . VAL A 1 174 ? 1.102 7.904 -5.577 1.00 87.62 174 VAL A O 1
ATOM 1320 N N . SER A 1 175 ? -1.034 7.245 -5.753 1.00 89.50 175 SER A N 1
ATOM 1321 C CA . SER A 1 175 ? -1.077 7.337 -7.220 1.00 89.50 175 SER A CA 1
ATOM 1322 C C . SER A 1 175 ? -0.794 8.758 -7.715 1.00 89.50 175 SER A C 1
ATOM 1324 O O . SER A 1 175 ? 0.001 8.939 -8.635 1.00 89.50 175 SER A O 1
ATOM 1326 N N . VAL A 1 176 ? -1.380 9.777 -7.074 1.00 91.69 176 VAL A N 1
ATOM 1327 C CA . VAL A 1 176 ? -1.123 11.188 -7.411 1.00 91.69 176 VAL A CA 1
ATOM 1328 C C . VAL A 1 176 ? 0.327 11.566 -7.105 1.00 91.69 176 VAL A C 1
ATOM 1330 O O . VAL A 1 176 ? 0.999 12.139 -7.961 1.00 91.69 176 VAL A O 1
ATOM 1333 N N . VAL A 1 177 ? 0.836 11.200 -5.926 1.00 87.56 177 VAL A N 1
ATOM 1334 C CA . VAL A 1 177 ? 2.214 11.499 -5.496 1.00 87.56 177 VAL A CA 1
ATOM 1335 C C . VAL A 1 177 ? 3.252 10.833 -6.402 1.00 87.56 177 VAL A C 1
ATOM 1337 O O . VAL A 1 177 ? 4.293 11.422 -6.675 1.00 87.56 177 VAL A O 1
ATOM 1340 N N . MET A 1 178 ? 2.968 9.628 -6.899 1.00 83.19 178 MET A N 1
ATOM 1341 C CA . MET A 1 178 ? 3.861 8.879 -7.789 1.00 83.19 178 MET A CA 1
ATOM 1342 C C . MET A 1 178 ? 3.701 9.258 -9.267 1.00 83.19 178 MET A C 1
ATOM 1344 O O . MET A 1 178 ? 4.564 8.914 -10.072 1.00 83.19 178 MET A O 1
ATOM 1348 N N . SER A 1 179 ? 2.653 10.000 -9.646 1.00 89.62 179 SER A N 1
ATOM 1349 C CA . SER A 1 179 ? 2.417 10.419 -11.037 1.00 89.62 179 SER A CA 1
ATOM 1350 C C . SER A 1 179 ? 3.599 11.143 -11.712 1.00 89.62 179 SER A C 1
ATOM 1352 O O . SER A 1 179 ? 3.830 10.884 -12.900 1.00 89.62 179 SER A O 1
ATOM 1354 N N . PRO A 1 180 ? 4.429 11.955 -11.015 1.00 87.75 180 PRO A N 1
ATOM 1355 C CA . PRO A 1 180 ? 5.594 12.596 -11.623 1.00 87.75 180 PRO A CA 1
ATOM 1356 C C . PRO A 1 180 ? 6.675 11.609 -12.085 1.00 87.75 180 PRO A C 1
ATOM 1358 O O . PRO A 1 180 ? 7.489 11.970 -12.932 1.00 87.75 180 PRO A O 1
ATOM 1361 N N . LEU A 1 181 ? 6.669 10.362 -11.591 1.00 82.44 181 LEU A N 1
ATOM 1362 C CA . LEU A 1 181 ? 7.575 9.302 -12.056 1.00 82.44 181 LEU A CA 1
ATOM 1363 C C . LEU A 1 181 ? 7.245 8.811 -13.465 1.00 82.44 181 LEU A C 1
ATOM 1365 O O . LEU A 1 181 ? 8.034 8.066 -14.040 1.00 82.44 181 LEU A O 1
ATOM 1369 N N . ARG A 1 182 ? 6.094 9.219 -14.026 1.00 86.44 182 ARG A N 1
ATOM 1370 C CA . ARG A 1 182 ? 5.664 8.880 -15.393 1.00 86.44 182 ARG A CA 1
ATOM 1371 C C . ARG A 1 182 ? 5.742 7.376 -15.665 1.00 86.44 182 ARG A C 1
ATOM 1373 O O . ARG A 1 182 ? 6.115 6.957 -16.764 1.00 86.44 182 ARG A O 1
ATOM 1380 N N . MET A 1 183 ? 5.399 6.579 -14.650 1.00 84.44 183 MET A N 1
ATOM 1381 C CA . MET A 1 183 ? 5.368 5.125 -14.766 1.00 84.44 183 MET A CA 1
ATOM 1382 C C . MET A 1 183 ? 4.455 4.715 -15.928 1.00 84.44 183 MET A C 1
ATOM 1384 O O . MET A 1 183 ? 3.474 5.408 -16.208 1.00 84.44 183 MET A O 1
ATOM 1388 N N . PRO A 1 184 ? 4.762 3.620 -16.639 1.00 89.38 184 PRO A N 1
ATOM 1389 C CA . PRO A 1 184 ? 3.848 3.093 -17.636 1.00 89.38 184 PRO A CA 1
ATOM 1390 C C . PRO A 1 184 ? 2.534 2.668 -16.971 1.00 89.38 184 PRO A C 1
ATOM 1392 O O . PRO A 1 184 ? 2.549 1.999 -15.942 1.00 89.38 184 PRO A O 1
ATOM 1395 N N . ALA A 1 185 ? 1.407 3.033 -17.579 1.00 91.31 185 ALA A N 1
ATOM 1396 C CA . ALA A 1 185 ? 0.073 2.603 -17.174 1.00 91.31 185 ALA A CA 1
ATOM 1397 C C . ALA A 1 185 ? -0.513 1.656 -18.227 1.00 91.31 185 ALA A C 1
ATOM 1399 O O . ALA A 1 185 ? -0.277 1.829 -19.425 1.00 91.31 185 ALA A O 1
ATOM 1400 N N . THR A 1 186 ? -1.291 0.665 -17.794 1.00 90.50 186 THR A N 1
ATOM 1401 C CA . THR A 1 186 ? -2.002 -0.249 -18.695 1.00 90.50 186 THR A CA 1
ATOM 1402 C C . THR A 1 186 ? -3.472 0.134 -18.793 1.00 90.50 186 THR A C 1
ATOM 1404 O O . THR A 1 186 ? -4.165 0.249 -17.781 1.00 90.50 186 THR A O 1
ATOM 1407 N N . VAL A 1 187 ? -3.943 0.314 -20.027 1.00 92.88 187 VAL A N 1
ATOM 1408 C CA . VAL A 1 187 ? -5.354 0.538 -20.359 1.00 92.88 187 VAL A CA 1
ATOM 1409 C C . VAL A 1 187 ? -5.764 -0.521 -21.380 1.00 92.88 187 VAL A C 1
ATOM 1411 O O . VAL A 1 187 ? -5.478 -0.420 -22.572 1.00 92.88 187 VAL A O 1
ATOM 1414 N N . PHE A 1 188 ? -6.394 -1.582 -20.894 1.00 92.69 188 PHE A N 1
ATOM 1415 C CA . PHE A 1 188 ? -6.689 -2.822 -21.598 1.00 92.69 188 PHE A CA 1
ATOM 1416 C C . PHE A 1 188 ? -5.418 -3.435 -22.188 1.00 92.69 188 PHE A C 1
ATOM 1418 O O . PHE A 1 188 ? -4.571 -3.905 -21.442 1.00 92.69 188 PHE A O 1
ATOM 1425 N N . VAL A 1 189 ? -5.257 -3.417 -23.512 1.00 92.81 189 VAL A N 1
ATOM 1426 C CA . VAL A 1 189 ? -4.051 -3.902 -24.206 1.00 92.81 189 VAL A CA 1
ATOM 1427 C C . VAL A 1 189 ? -3.008 -2.803 -24.449 1.00 92.81 189 VAL A C 1
ATOM 1429 O O . VAL A 1 189 ? -1.895 -3.099 -24.880 1.00 92.81 189 VAL A O 1
ATOM 1432 N N . TRP A 1 190 ? -3.348 -1.542 -24.176 1.00 93.62 190 TRP A N 1
ATOM 1433 C CA . TRP A 1 190 ? -2.510 -0.384 -24.468 1.00 93.62 190 TRP A CA 1
ATOM 1434 C C . TRP A 1 190 ? -1.592 -0.051 -23.294 1.00 93.62 190 TRP A C 1
ATOM 1436 O O . TRP A 1 190 ? -2.003 -0.084 -22.133 1.00 93.62 190 TRP A O 1
ATOM 1446 N N . ILE A 1 191 ? -0.349 0.318 -23.608 1.00 93.19 191 ILE A N 1
ATOM 1447 C CA . ILE A 1 191 ? 0.637 0.791 -22.632 1.00 93.19 191 ILE A CA 1
ATOM 1448 C C . ILE A 1 191 ? 0.830 2.284 -22.859 1.00 93.19 191 ILE A C 1
ATOM 1450 O O . ILE A 1 191 ? 1.430 2.713 -23.847 1.00 93.19 191 ILE A O 1
ATOM 1454 N N . VAL A 1 192 ? 0.314 3.072 -21.927 1.00 93.75 192 VAL A N 1
ATOM 1455 C CA . VAL A 1 192 ? 0.397 4.528 -21.944 1.00 93.75 192 VAL A CA 1
ATOM 1456 C C . VAL A 1 192 ? 1.643 4.943 -21.168 1.00 93.75 192 VAL A C 1
ATOM 1458 O O . VAL A 1 192 ? 1.889 4.437 -20.075 1.00 93.75 192 VAL A O 1
ATOM 1461 N N . THR A 1 193 ? 2.439 5.866 -21.710 1.00 92.25 193 THR A N 1
ATOM 1462 C CA . THR A 1 193 ? 3.682 6.345 -21.075 1.00 92.25 193 THR A CA 1
ATOM 1463 C C . THR A 1 193 ? 3.838 7.855 -21.144 1.00 92.25 193 THR A C 1
ATOM 1465 O O . THR A 1 193 ? 3.189 8.511 -21.953 1.00 92.25 193 THR A O 1
ATOM 1468 N N . GLY A 1 194 ? 4.731 8.408 -20.319 1.00 90.31 194 GLY A N 1
ATOM 1469 C CA . GLY A 1 194 ? 5.022 9.840 -20.303 1.00 90.31 194 GLY A CA 1
ATOM 1470 C C . GLY A 1 194 ? 3.912 10.648 -19.631 1.00 90.31 194 GLY A C 1
ATOM 1471 O O . GLY A 1 194 ? 3.339 10.227 -18.627 1.00 90.31 194 GLY A O 1
ATOM 1472 N N . TRP A 1 195 ? 3.605 11.822 -20.180 1.00 92.88 195 TRP A N 1
ATOM 1473 C CA . TRP A 1 195 ? 2.580 12.718 -19.635 1.00 92.88 195 TRP A CA 1
ATOM 1474 C C . TRP A 1 195 ? 1.157 12.150 -19.652 1.00 92.88 195 TRP A C 1
ATOM 1476 O O . TRP A 1 195 ? 0.477 12.292 -18.637 1.00 92.88 195 TRP A O 1
ATOM 1486 N N . PRO A 1 196 ? 0.702 11.455 -20.715 1.00 94.88 196 PRO A N 1
ATOM 1487 C CA . PRO A 1 196 ? -0.604 10.803 -20.691 1.00 94.88 196 PRO A CA 1
ATOM 1488 C C . PRO A 1 196 ? -0.747 9.786 -19.550 1.00 94.88 196 PRO A C 1
ATOM 1490 O O . PRO A 1 196 ? -1.804 9.702 -18.931 1.00 94.88 196 PRO A O 1
ATOM 1493 N N . ALA A 1 197 ? 0.324 9.059 -19.211 1.00 93.38 197 ALA A N 1
ATOM 1494 C CA . ALA A 1 197 ? 0.307 8.127 -18.084 1.00 93.38 197 ALA A CA 1
ATOM 1495 C C . ALA A 1 197 ? 0.237 8.864 -16.741 1.00 93.38 197 ALA A C 1
ATOM 1497 O O . ALA A 1 197 ? -0.534 8.481 -15.867 1.00 93.38 197 ALA A O 1
ATOM 1498 N N . ALA A 1 198 ? 0.986 9.960 -16.587 1.00 92.81 198 ALA A N 1
ATOM 1499 C CA . ALA A 1 198 ? 0.892 10.804 -15.398 1.00 92.81 198 ALA A CA 1
ATOM 1500 C C . ALA A 1 198 ? -0.530 11.365 -15.214 1.00 92.81 198 ALA A C 1
ATOM 1502 O O . ALA A 1 198 ? -1.091 11.263 -14.126 1.00 92.81 198 ALA A O 1
ATOM 1503 N N . ALA A 1 199 ? -1.145 11.877 -16.286 1.00 95.62 199 ALA A N 1
ATOM 1504 C CA . ALA A 1 199 ? -2.528 12.349 -16.270 1.00 95.62 199 ALA A CA 1
ATOM 1505 C C . ALA A 1 199 ? -3.511 11.229 -15.891 1.00 95.62 199 ALA A C 1
ATOM 1507 O O . ALA A 1 199 ? -4.404 11.450 -15.074 1.00 95.62 199 ALA A O 1
ATOM 1508 N N . TRP A 1 200 ? -3.301 10.016 -16.413 1.00 94.62 200 TRP A N 1
ATOM 1509 C CA . TRP A 1 200 ? -4.076 8.834 -16.039 1.00 94.62 200 TRP A CA 1
ATOM 1510 C C . TRP A 1 200 ? -3.982 8.536 -14.538 1.00 94.62 200 TRP A C 1
ATOM 1512 O O . TRP A 1 200 ? -5.010 8.404 -13.878 1.00 94.62 200 TRP A O 1
ATOM 1522 N N . TYR A 1 201 ? -2.775 8.501 -13.964 1.00 93.75 201 TYR A N 1
ATOM 1523 C CA . TYR A 1 201 ? -2.589 8.282 -12.525 1.00 93.75 201 TYR A CA 1
ATOM 1524 C C . TYR A 1 201 ? -3.188 9.390 -11.660 1.00 93.75 201 TYR A C 1
ATOM 1526 O O . TYR A 1 201 ? -3.719 9.093 -10.591 1.00 93.75 201 TYR A O 1
ATOM 1534 N N . ILE A 1 202 ? -3.140 10.648 -12.108 1.00 96.00 202 ILE A N 1
ATOM 1535 C CA . ILE A 1 202 ? -3.771 11.767 -11.399 1.00 96.00 202 ILE A CA 1
ATOM 1536 C C . ILE A 1 202 ? -5.291 11.609 -11.413 1.00 96.00 202 ILE A C 1
ATOM 1538 O O . ILE A 1 202 ? -5.913 11.669 -10.355 1.00 96.00 202 ILE A O 1
ATOM 1542 N N . ALA A 1 203 ? -5.891 11.367 -12.581 1.00 95.62 203 ALA A N 1
ATOM 1543 C CA . ALA A 1 203 ? -7.336 11.212 -12.715 1.00 95.62 203 ALA A CA 1
ATOM 1544 C C . ALA A 1 203 ? -7.847 10.000 -11.921 1.00 95.62 203 ALA A C 1
ATOM 1546 O O . ALA A 1 203 ? -8.785 10.111 -11.130 1.00 95.62 203 ALA A O 1
ATOM 1547 N N . PHE A 1 204 ? -7.185 8.852 -12.075 1.00 93.75 204 PHE A N 1
ATOM 1548 C CA . PHE A 1 204 ? -7.531 7.624 -11.365 1.00 93.75 204 PHE A CA 1
ATOM 1549 C C . PHE A 1 204 ? -7.284 7.766 -9.858 1.00 93.75 204 PHE A C 1
ATOM 1551 O O . PHE A 1 204 ? -8.104 7.347 -9.044 1.00 93.75 204 PHE A O 1
ATOM 1558 N N . GLY A 1 205 ? -6.192 8.428 -9.469 1.00 94.50 205 GLY A N 1
ATOM 1559 C CA . GLY A 1 205 ? -5.867 8.713 -8.077 1.00 94.50 205 GLY A CA 1
ATOM 1560 C C . GLY A 1 205 ? -6.883 9.639 -7.406 1.00 94.50 205 GLY A C 1
ATOM 1561 O O . GLY A 1 205 ? -7.346 9.345 -6.304 1.00 94.50 205 GLY A O 1
ATOM 1562 N N . ALA A 1 206 ? -7.299 10.708 -8.089 1.00 95.69 206 ALA A N 1
ATOM 1563 C CA . ALA A 1 206 ? -8.353 11.608 -7.628 1.00 95.69 206 ALA A CA 1
ATOM 1564 C C . ALA A 1 206 ? -9.691 10.872 -7.482 1.00 95.69 206 ALA A C 1
ATOM 1566 O O . ALA A 1 206 ? -10.342 10.983 -6.443 1.00 95.69 206 ALA A O 1
ATOM 1567 N N . MET A 1 207 ? -10.063 10.048 -8.470 1.00 96.50 207 MET A N 1
ATOM 1568 C CA . MET A 1 207 ? -11.251 9.196 -8.396 1.00 96.50 207 MET A CA 1
ATOM 1569 C C . MET A 1 207 ? -11.215 8.293 -7.154 1.00 96.50 207 MET A C 1
ATOM 1571 O O . MET A 1 207 ? -12.199 8.242 -6.414 1.00 96.50 207 MET A O 1
ATOM 1575 N N . TRP A 1 208 ? -10.090 7.625 -6.874 1.00 96.00 208 TRP A N 1
ATOM 1576 C CA . TRP A 1 208 ? -9.951 6.774 -5.688 1.00 96.00 208 TRP A CA 1
ATOM 1577 C C . TRP A 1 208 ? -9.974 7.541 -4.373 1.00 96.00 208 TRP A C 1
ATOM 1579 O O . TRP A 1 208 ? -10.602 7.081 -3.419 1.00 96.00 208 TRP A O 1
ATOM 1589 N N . ALA A 1 209 ? -9.350 8.716 -4.318 1.00 94.62 209 ALA A N 1
ATOM 1590 C CA . ALA A 1 209 ? -9.391 9.575 -3.142 1.00 94.62 209 ALA A CA 1
ATOM 1591 C C . ALA A 1 209 ? -10.826 10.041 -2.846 1.00 94.62 209 ALA A C 1
ATOM 1593 O O . ALA A 1 209 ? -11.298 9.913 -1.713 1.00 94.62 209 ALA A O 1
ATOM 1594 N N . CYS A 1 210 ? -11.554 10.497 -3.870 1.00 95.19 210 CYS A N 1
ATOM 1595 C CA . CYS A 1 210 ? -12.955 10.899 -3.757 1.00 95.19 210 CYS A CA 1
ATOM 1596 C C . CYS A 1 210 ? -13.862 9.724 -3.371 1.00 95.19 210 CYS A C 1
ATOM 1598 O O . CYS A 1 210 ? -14.692 9.863 -2.469 1.00 95.19 210 CYS A O 1
ATOM 1600 N N . ALA A 1 211 ? -13.692 8.558 -4.001 1.00 95.31 211 ALA A N 1
ATOM 1601 C CA . ALA A 1 211 ? -14.452 7.354 -3.678 1.00 95.31 211 ALA A CA 1
ATOM 1602 C C . ALA A 1 211 ? -14.169 6.885 -2.243 1.00 95.31 211 ALA A C 1
ATOM 1604 O O . ALA A 1 211 ? -15.101 6.657 -1.476 1.00 95.31 211 ALA A O 1
ATOM 1605 N N . GLY A 1 212 ? -12.897 6.818 -1.843 1.00 93.69 212 GLY A N 1
ATOM 1606 C CA . GLY A 1 212 ? -12.480 6.451 -0.493 1.00 93.69 212 GLY A CA 1
ATOM 1607 C C . GLY A 1 212 ? -13.062 7.389 0.562 1.00 93.69 212 GLY A C 1
ATOM 1608 O O . GLY A 1 212 ? -13.721 6.942 1.502 1.00 93.69 212 GLY A O 1
ATOM 1609 N N . TYR A 1 213 ? -12.925 8.701 0.366 1.00 94.50 213 TYR A N 1
ATOM 1610 C CA . TYR A 1 213 ? -13.518 9.708 1.244 1.00 94.50 213 TYR A CA 1
ATOM 1611 C C . TYR A 1 213 ? -15.051 9.614 1.311 1.00 94.50 213 TYR A C 1
ATOM 1613 O O . TYR A 1 213 ? -15.645 9.677 2.391 1.00 94.50 213 TYR A O 1
ATOM 1621 N N . GLY A 1 214 ? -15.711 9.408 0.171 1.00 92.56 214 GLY A N 1
ATOM 1622 C CA . GLY A 1 214 ? -17.157 9.236 0.105 1.00 92.56 214 GLY A CA 1
ATOM 1623 C C . GLY A 1 214 ? -17.645 7.958 0.796 1.00 92.56 214 GLY A C 1
ATOM 1624 O O . GLY A 1 214 ? -18.655 8.001 1.496 1.00 92.56 214 GLY A O 1
ATOM 1625 N N . LEU A 1 215 ? -16.904 6.848 0.702 1.00 92.62 215 LEU A N 1
ATOM 1626 C CA . LEU A 1 215 ? -17.178 5.616 1.453 1.00 92.62 215 LEU A CA 1
ATOM 1627 C C . LEU A 1 215 ? -17.050 5.831 2.962 1.00 92.62 215 LEU A C 1
ATOM 1629 O O . LEU A 1 215 ? -17.878 5.344 3.733 1.00 92.62 215 LEU A O 1
ATOM 1633 N N . LEU A 1 216 ? -16.060 6.616 3.397 1.00 90.50 216 LEU A N 1
ATOM 1634 C CA . LEU A 1 216 ? -15.937 7.013 4.800 1.00 90.50 216 LEU A CA 1
ATOM 1635 C C . LEU A 1 216 ? -17.152 7.844 5.255 1.00 90.50 216 LEU A C 1
ATOM 1637 O O . LEU A 1 216 ? -17.566 7.754 6.412 1.00 90.50 216 LEU A O 1
ATOM 1641 N N . ARG A 1 217 ? -17.786 8.590 4.352 1.00 89.25 217 ARG A N 1
ATOM 1642 C CA . ARG A 1 217 ? -19.046 9.301 4.610 1.00 89.25 217 ARG A CA 1
ATOM 1643 C C . ARG A 1 217 ? -20.305 8.466 4.345 1.00 89.25 217 ARG A C 1
ATOM 1645 O O . ARG A 1 217 ? -21.396 9.007 4.478 1.00 89.25 217 ARG A O 1
ATOM 1652 N N . LEU A 1 218 ? -20.172 7.169 4.039 1.00 89.44 218 LEU A N 1
ATOM 1653 C CA . LEU A 1 218 ? -21.277 6.273 3.660 1.00 89.44 218 LEU A CA 1
ATOM 1654 C C . LEU A 1 218 ? -22.137 6.834 2.509 1.00 89.44 218 LEU A C 1
ATOM 1656 O O . LEU A 1 218 ? -23.344 6.637 2.477 1.00 89.44 218 LEU A O 1
ATOM 1660 N N . ASN A 1 219 ? -21.518 7.531 1.555 1.00 89.75 219 ASN A N 1
ATOM 1661 C CA . ASN A 1 219 ? -22.206 8.073 0.386 1.00 89.75 219 ASN A CA 1
ATOM 1662 C C . ASN A 1 219 ? -22.471 6.964 -0.652 1.00 89.75 219 ASN A C 1
ATOM 1664 O O . ASN A 1 219 ? -21.550 6.258 -1.078 1.00 89.75 219 ASN A O 1
ATOM 1668 N N . GLN A 1 220 ? -23.723 6.833 -1.093 1.00 90.62 220 GLN A N 1
ATOM 1669 C CA . GLN A 1 220 ? -24.134 5.809 -2.051 1.00 90.62 220 GLN A CA 1
ATOM 1670 C C . GLN A 1 220 ? -23.545 6.007 -3.459 1.00 90.62 220 GLN A C 1
ATOM 1672 O O . GLN A 1 220 ? -23.209 5.026 -4.126 1.00 90.62 220 GLN A O 1
ATOM 1677 N N . ILE A 1 221 ? -23.347 7.251 -3.904 1.00 93.56 221 ILE A N 1
ATOM 1678 C CA . ILE A 1 221 ? -22.666 7.564 -5.171 1.00 93.56 221 ILE A CA 1
ATOM 1679 C C . ILE A 1 221 ? -21.216 7.083 -5.102 1.00 93.56 221 ILE A C 1
ATOM 1681 O O . ILE A 1 221 ? -20.747 6.397 -6.007 1.00 93.56 221 ILE A O 1
ATOM 1685 N N . ALA A 1 222 ? -20.527 7.348 -3.990 1.00 93.94 222 ALA A N 1
ATOM 1686 C CA . ALA A 1 222 ? -19.155 6.886 -3.791 1.00 93.94 222 ALA A CA 1
ATOM 1687 C C . ALA A 1 222 ? -19.051 5.353 -3.779 1.00 93.94 222 ALA A C 1
ATOM 1689 O O . ALA A 1 222 ? -18.098 4.804 -4.327 1.00 93.94 222 ALA A O 1
ATOM 1690 N N . ARG A 1 223 ? -20.060 4.651 -3.236 1.00 94.44 223 ARG A N 1
ATOM 1691 C CA . ARG A 1 223 ? -20.166 3.186 -3.342 1.00 94.44 223 ARG A CA 1
ATOM 1692 C C . ARG A 1 223 ? -20.249 2.730 -4.797 1.00 94.44 223 ARG A C 1
ATOM 1694 O O . ARG A 1 223 ? -19.517 1.823 -5.180 1.00 94.44 223 ARG A O 1
ATOM 1701 N N . LYS A 1 224 ? -21.119 3.349 -5.602 1.00 95.06 224 LYS A N 1
ATOM 1702 C CA . LYS A 1 224 ? -21.277 3.020 -7.029 1.00 95.06 224 LYS A CA 1
ATOM 1703 C C . LYS A 1 224 ? -19.984 3.286 -7.808 1.00 95.06 224 LYS A C 1
ATOM 1705 O O . LYS A 1 224 ? -19.557 2.411 -8.553 1.00 95.06 224 LYS A O 1
ATOM 1710 N N . ILE A 1 225 ? -19.325 4.425 -7.571 1.00 95.69 225 ILE A N 1
ATOM 1711 C CA . ILE A 1 225 ? -18.026 4.762 -8.181 1.00 95.69 225 ILE A CA 1
ATOM 1712 C C . ILE A 1 225 ? -16.960 3.733 -7.794 1.00 95.69 225 ILE A C 1
ATOM 1714 O O . ILE A 1 225 ? -16.256 3.238 -8.666 1.00 95.69 225 ILE A O 1
ATOM 1718 N N . ALA A 1 226 ? -16.859 3.368 -6.511 1.00 95.38 226 ALA A N 1
ATOM 1719 C CA . ALA A 1 226 ? -15.891 2.373 -6.058 1.00 95.38 226 ALA A CA 1
ATOM 1720 C C . ALA A 1 226 ? -16.129 1.003 -6.713 1.00 95.38 226 ALA A C 1
ATOM 1722 O O . ALA A 1 226 ? -15.180 0.383 -7.181 1.00 95.38 226 ALA A O 1
ATOM 1723 N N . ILE A 1 227 ? -17.387 0.550 -6.802 1.00 95.69 227 ILE A N 1
ATOM 1724 C CA . ILE A 1 227 ? -17.741 -0.705 -7.486 1.00 95.69 227 ILE A CA 1
ATOM 1725 C C . ILE A 1 227 ? -17.376 -0.635 -8.973 1.00 95.69 227 ILE A C 1
ATOM 1727 O O . ILE A 1 227 ? -16.740 -1.555 -9.484 1.00 95.69 227 ILE A O 1
ATOM 1731 N N . ALA A 1 228 ? -17.741 0.451 -9.659 1.00 95.94 228 ALA A N 1
ATOM 1732 C CA . ALA A 1 228 ? -17.448 0.636 -11.076 1.00 95.94 228 ALA A CA 1
ATOM 1733 C C . ALA A 1 228 ? -15.937 0.680 -11.344 1.00 95.94 228 ALA A C 1
ATOM 1735 O O . ALA A 1 228 ? -15.454 -0.037 -12.214 1.00 95.94 228 ALA A O 1
ATOM 1736 N N . GLY A 1 229 ? -15.178 1.447 -10.557 1.00 94.25 229 GLY A N 1
ATOM 1737 C CA . GLY A 1 229 ? -13.724 1.555 -10.683 1.00 94.25 229 GLY A CA 1
ATOM 1738 C C . GLY A 1 229 ? -13.001 0.239 -10.395 1.00 94.25 229 GLY A C 1
ATOM 1739 O O . GLY A 1 229 ? -12.071 -0.122 -11.112 1.00 94.25 229 GLY A O 1
ATOM 1740 N N . LEU A 1 230 ? -13.448 -0.515 -9.383 1.00 93.88 230 LEU A N 1
ATOM 1741 C CA . LEU A 1 230 ? -12.873 -1.822 -9.049 1.00 93.88 230 LEU A CA 1
ATOM 1742 C C . LEU A 1 230 ? -13.173 -2.844 -10.151 1.00 93.88 230 LEU A C 1
ATOM 1744 O O . LEU A 1 230 ? -12.282 -3.578 -10.569 1.00 93.88 230 LEU A O 1
ATOM 1748 N N . SER A 1 231 ? -14.403 -2.845 -10.669 1.00 93.94 231 SER A N 1
ATOM 1749 C CA . SER A 1 231 ? -14.806 -3.710 -11.785 1.00 93.94 231 SER A CA 1
ATOM 1750 C C . SER A 1 231 ? -14.040 -3.365 -13.061 1.00 93.94 231 SER A C 1
ATOM 1752 O O . SER A 1 231 ? -13.533 -4.257 -13.734 1.00 93.94 231 SER A O 1
ATOM 1754 N N . PHE A 1 232 ? -13.881 -2.072 -13.359 1.00 93.75 232 PHE A N 1
ATOM 1755 C CA . PHE A 1 232 ? -13.049 -1.599 -14.462 1.00 93.75 232 PHE A CA 1
ATOM 1756 C C . PHE A 1 232 ? -11.605 -2.083 -14.309 1.00 93.75 232 PHE A C 1
ATOM 1758 O O . PHE A 1 232 ? -11.054 -2.631 -15.256 1.00 93.75 232 PHE A O 1
ATOM 1765 N N . GLY A 1 233 ? -11.016 -1.961 -13.115 1.00 89.81 233 GLY A N 1
ATOM 1766 C CA . GLY A 1 233 ? -9.679 -2.479 -12.823 1.00 89.81 233 GLY A CA 1
ATOM 1767 C C . GLY A 1 233 ? -9.562 -3.988 -13.062 1.00 89.81 233 GLY A C 1
ATOM 1768 O O . GLY A 1 233 ? -8.621 -4.422 -13.722 1.00 89.81 233 GLY A O 1
ATOM 1769 N N . ALA A 1 234 ? -10.540 -4.779 -12.606 1.00 90.44 234 ALA A N 1
ATOM 1770 C CA . ALA A 1 234 ? -10.572 -6.223 -12.851 1.00 90.44 234 ALA A CA 1
ATOM 1771 C C . ALA A 1 234 ? -10.631 -6.559 -14.346 1.00 90.44 234 ALA A C 1
ATOM 1773 O O . ALA A 1 234 ? -9.843 -7.377 -14.815 1.00 90.44 234 ALA A O 1
ATOM 1774 N N . VAL A 1 235 ? -11.530 -5.916 -15.099 1.00 92.69 235 VAL A N 1
ATOM 1775 C CA . VAL A 1 235 ? -11.662 -6.135 -16.548 1.00 92.69 235 VAL A CA 1
ATOM 1776 C C . VAL A 1 235 ? -10.396 -5.687 -17.276 1.00 92.69 235 VAL A C 1
ATOM 1778 O O . VAL A 1 235 ? -9.892 -6.415 -18.123 1.00 92.69 235 VAL A O 1
ATOM 1781 N N . ASN A 1 236 ? -9.836 -4.532 -16.913 1.00 92.25 236 ASN A N 1
ATOM 1782 C CA . ASN A 1 236 ? -8.584 -4.012 -17.455 1.00 92.25 236 ASN A CA 1
ATOM 1783 C C . ASN A 1 236 ? -7.436 -5.015 -17.281 1.00 92.25 236 ASN A C 1
ATOM 1785 O O . ASN A 1 236 ? -6.749 -5.343 -18.246 1.00 92.25 236 ASN A O 1
ATOM 1789 N N . SER A 1 237 ? -7.266 -5.545 -16.066 1.00 88.06 237 SER A N 1
ATOM 1790 C CA . SER A 1 237 ? -6.271 -6.577 -15.776 1.00 88.06 237 SER A CA 1
ATOM 1791 C C . SER A 1 237 ? -6.554 -7.867 -16.546 1.00 88.06 237 SER A C 1
ATOM 1793 O O . SER A 1 237 ? -5.654 -8.388 -17.197 1.00 88.06 237 SER A O 1
ATOM 1795 N N . ALA A 1 238 ? -7.792 -8.365 -16.534 1.00 89.19 238 ALA A N 1
ATOM 1796 C CA . ALA A 1 238 ? -8.160 -9.580 -17.254 1.00 89.19 238 ALA A CA 1
ATOM 1797 C C . ALA A 1 238 ? -7.858 -9.456 -18.754 1.00 89.19 238 ALA A C 1
ATOM 1799 O O . ALA A 1 238 ? -7.215 -10.331 -19.319 1.00 89.19 238 ALA A O 1
ATOM 1800 N N . VAL A 1 239 ? -8.232 -8.342 -19.387 1.00 91.69 239 VAL A N 1
ATOM 1801 C CA . VAL A 1 239 ? -7.937 -8.093 -20.803 1.00 91.69 239 VAL A CA 1
ATOM 1802 C C . VAL A 1 239 ? -6.431 -8.020 -21.047 1.00 91.69 239 VAL A C 1
ATOM 1804 O O . VAL A 1 239 ? -5.949 -8.656 -21.978 1.00 91.69 239 VAL A O 1
ATOM 1807 N N . PHE A 1 240 ? -5.666 -7.311 -20.212 1.00 89.19 240 PHE A N 1
ATOM 1808 C CA . PHE A 1 240 ? -4.215 -7.192 -20.389 1.00 89.19 240 PHE A CA 1
ATOM 1809 C C . PHE A 1 240 ? -3.509 -8.561 -20.382 1.00 89.19 240 PHE A C 1
ATOM 1811 O O . PHE A 1 240 ? -2.665 -8.822 -21.250 1.00 89.19 240 PHE A O 1
ATOM 1818 N N . PHE A 1 241 ? -3.881 -9.427 -19.430 1.00 85.31 241 PHE A N 1
ATOM 1819 C CA . PHE A 1 241 ? -3.230 -10.716 -19.180 1.00 85.31 241 PHE A CA 1
ATOM 1820 C C . PHE A 1 241 ? -3.790 -11.888 -19.996 1.00 85.31 241 PHE A C 1
ATOM 1822 O O . PHE A 1 241 ? -3.025 -12.771 -20.365 1.00 85.31 241 PHE A O 1
ATOM 1829 N N . LEU A 1 242 ? -5.094 -11.917 -20.286 1.00 88.25 242 LEU A N 1
ATOM 1830 C CA . LEU A 1 242 ? -5.725 -13.035 -20.999 1.00 88.25 242 LEU A CA 1
ATOM 1831 C C . LEU A 1 242 ? -5.667 -12.882 -22.523 1.00 88.25 242 LEU A C 1
ATOM 1833 O O . LEU A 1 242 ? -5.806 -13.875 -23.234 1.00 88.25 242 LEU A O 1
ATOM 1837 N N . PHE A 1 243 ? -5.460 -11.669 -23.053 1.00 91.25 243 PHE A N 1
ATOM 1838 C CA . PHE A 1 243 ? -5.329 -11.499 -24.502 1.00 91.25 243 PHE A CA 1
ATOM 1839 C C . PHE A 1 243 ? -4.032 -12.125 -25.041 1.00 91.25 243 PHE A C 1
ATOM 1841 O O . PHE A 1 243 ? -2.972 -11.959 -24.425 1.00 91.25 243 PHE A O 1
ATOM 1848 N N . PRO A 1 244 ? -4.054 -12.720 -26.249 1.00 90.94 244 PRO A N 1
ATOM 1849 C CA . PRO A 1 244 ? -2.850 -13.203 -26.924 1.00 90.94 244 PRO A CA 1
ATOM 1850 C C . PRO A 1 244 ? -1.751 -12.132 -26.998 1.00 90.94 244 PRO A C 1
ATOM 1852 O O . PRO A 1 244 ? -2.038 -10.943 -27.166 1.00 90.94 244 PRO A O 1
ATOM 1855 N N . GLY A 1 245 ? -0.487 -12.532 -26.844 1.00 87.75 245 GLY A N 1
ATOM 1856 C CA . GLY A 1 245 ? 0.662 -11.614 -26.863 1.00 87.75 245 GLY A CA 1
ATOM 1857 C C . GLY A 1 245 ? 0.904 -10.836 -25.560 1.00 87.75 245 GLY A C 1
ATOM 1858 O O . GLY A 1 245 ? 1.576 -9.803 -25.580 1.00 87.75 245 GLY A O 1
ATOM 1859 N N . TRP A 1 246 ? 0.361 -11.296 -24.426 1.00 85.75 246 TRP A N 1
ATOM 1860 C CA . TRP A 1 246 ? 0.559 -10.650 -23.121 1.00 85.75 246 TRP A CA 1
ATOM 1861 C C . TRP A 1 246 ? 2.035 -10.596 -22.700 1.00 85.75 246 TRP A C 1
ATOM 1863 O O . TRP A 1 246 ? 2.451 -9.601 -22.115 1.00 85.75 246 TRP A O 1
ATOM 1873 N N . GLU A 1 247 ? 2.845 -11.598 -23.058 1.00 84.44 247 GLU A N 1
ATOM 1874 C CA . GLU A 1 247 ? 4.281 -11.639 -22.745 1.00 84.44 247 GLU A CA 1
ATOM 1875 C C . GLU A 1 247 ? 5.044 -10.477 -23.394 1.00 84.44 247 GLU A C 1
ATOM 1877 O O . GLU A 1 247 ? 5.806 -9.777 -22.729 1.00 84.44 247 GLU A O 1
ATOM 1882 N N . ALA A 1 248 ? 4.781 -10.208 -24.678 1.00 87.25 248 ALA A N 1
ATOM 1883 C CA . ALA A 1 248 ? 5.395 -9.099 -25.408 1.00 87.25 248 ALA A CA 1
ATOM 1884 C C . ALA A 1 248 ? 4.964 -7.736 -24.840 1.00 87.25 248 ALA A C 1
ATOM 1886 O O . ALA A 1 248 ? 5.779 -6.816 -24.703 1.00 87.25 248 ALA A O 1
ATOM 1887 N N . ARG A 1 249 ? 3.689 -7.606 -24.447 1.00 89.50 249 ARG A N 1
ATOM 1888 C CA . ARG A 1 249 ? 3.192 -6.408 -23.754 1.00 89.50 249 ARG A CA 1
ATOM 1889 C C . ARG A 1 249 ? 3.846 -6.245 -22.388 1.00 89.50 249 ARG A C 1
ATOM 1891 O O . ARG A 1 249 ? 4.279 -5.145 -22.066 1.00 89.50 249 ARG A O 1
ATOM 1898 N N . MET A 1 250 ? 3.983 -7.316 -21.613 1.00 85.38 250 MET A N 1
ATOM 1899 C CA . MET A 1 250 ? 4.659 -7.282 -20.318 1.00 85.38 250 MET A CA 1
ATOM 1900 C C . MET A 1 250 ? 6.132 -6.887 -20.472 1.00 85.38 250 MET A C 1
ATOM 1902 O O . MET A 1 250 ? 6.599 -5.995 -19.772 1.00 85.38 250 MET A O 1
ATOM 1906 N N . ALA A 1 251 ? 6.849 -7.453 -21.445 1.00 82.88 251 ALA A N 1
ATOM 1907 C CA . ALA A 1 251 ? 8.225 -7.065 -21.760 1.00 82.88 251 ALA A CA 1
ATOM 1908 C C . ALA A 1 251 ? 8.331 -5.571 -22.121 1.00 82.88 251 ALA A C 1
ATOM 1910 O O . ALA A 1 251 ? 9.215 -4.850 -21.648 1.00 82.88 251 ALA A O 1
ATOM 1911 N N . THR A 1 252 ? 7.377 -5.074 -22.912 1.00 86.50 252 THR A N 1
ATOM 1912 C CA . THR A 1 252 ? 7.289 -3.651 -23.267 1.00 86.50 252 THR A CA 1
ATOM 1913 C C . THR A 1 252 ? 6.996 -2.788 -22.039 1.00 86.50 252 THR A C 1
ATOM 1915 O O . THR A 1 252 ? 7.613 -1.743 -21.858 1.00 86.50 252 THR A O 1
ATOM 1918 N N . PHE A 1 253 ? 6.094 -3.225 -21.163 1.00 86.88 253 PHE A N 1
ATOM 1919 C CA . PHE A 1 253 ? 5.764 -2.530 -19.923 1.00 86.88 253 PHE A CA 1
ATOM 1920 C C . PHE A 1 253 ? 6.991 -2.426 -19.008 1.00 86.88 253 PHE A C 1
ATOM 1922 O O . PHE A 1 253 ? 7.352 -1.331 -18.581 1.00 86.88 253 PHE A O 1
ATOM 1929 N N . LEU A 1 254 ? 7.688 -3.542 -18.778 1.00 82.00 254 LEU A N 1
ATOM 1930 C CA . LEU A 1 254 ? 8.866 -3.615 -17.911 1.00 82.00 254 LEU A CA 1
ATOM 1931 C C . LEU A 1 254 ? 10.056 -2.826 -18.460 1.00 82.00 254 LEU A C 1
ATOM 1933 O O . LEU A 1 254 ? 10.728 -2.136 -17.700 1.00 82.00 254 LEU A O 1
ATOM 1937 N N . SER A 1 255 ? 10.290 -2.843 -19.774 1.00 79.56 255 SER A N 1
ATOM 1938 C CA . SER A 1 255 ? 11.367 -2.044 -20.384 1.00 79.56 255 SER A CA 1
ATOM 1939 C C . SER A 1 255 ? 11.146 -0.529 -20.255 1.00 79.56 255 SER A C 1
ATOM 1941 O O . SER A 1 255 ? 12.107 0.251 -20.254 1.00 79.56 255 SER A O 1
ATOM 1943 N N . ARG A 1 256 ? 9.883 -0.103 -20.110 1.00 80.94 256 ARG A N 1
ATOM 1944 C CA . ARG A 1 256 ? 9.497 1.288 -19.831 1.00 80.94 256 ARG A CA 1
ATOM 1945 C C . ARG A 1 256 ? 9.415 1.601 -18.337 1.00 80.94 256 ARG A C 1
ATOM 1947 O O . ARG A 1 256 ? 9.419 2.773 -17.966 1.00 80.94 256 ARG A O 1
ATOM 1954 N N . PHE A 1 257 ? 9.388 0.587 -17.477 1.00 77.06 257 PHE A N 1
ATOM 1955 C CA . PHE A 1 257 ? 9.409 0.730 -16.026 1.00 77.06 257 PHE A CA 1
ATOM 1956 C C . PHE A 1 257 ? 10.839 1.027 -15.537 1.00 77.06 257 PHE A C 1
ATOM 1958 O O . PHE A 1 257 ? 11.544 0.178 -14.997 1.00 77.06 257 PHE A O 1
ATOM 1965 N N . ARG A 1 258 ? 11.305 2.259 -15.771 1.00 63.50 258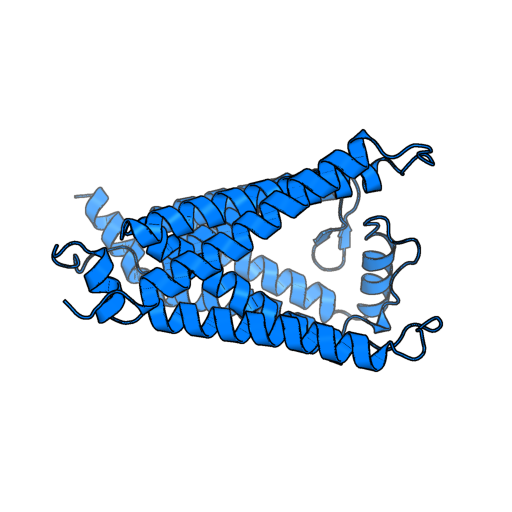 ARG A N 1
ATOM 1966 C CA . ARG A 1 258 ? 12.674 2.702 -15.466 1.00 63.50 258 ARG A CA 1
ATOM 1967 C C . ARG A 1 258 ? 12.759 3.400 -14.107 1.00 63.50 258 ARG A C 1
ATOM 1969 O O . ARG A 1 258 ? 12.979 4.603 -14.038 1.00 63.50 258 ARG A O 1
ATOM 1976 N N . LEU A 1 259 ? 12.640 2.658 -13.006 1.00 59.53 259 LEU A N 1
ATOM 1977 C CA . LEU A 1 259 ? 12.969 3.170 -11.660 1.00 59.53 259 LEU A CA 1
ATOM 1978 C C . LEU A 1 259 ? 14.492 3.187 -11.401 1.00 59.53 259 LEU A C 1
ATOM 1980 O O . LEU A 1 259 ? 14.963 2.736 -10.364 1.00 59.53 259 LEU A O 1
ATOM 1984 N N . GLY A 1 260 ? 15.286 3.651 -12.371 1.00 50.31 260 GLY A N 1
ATOM 1985 C CA . GLY A 1 260 ? 16.750 3.694 -12.251 1.00 50.31 260 GLY A CA 1
ATOM 1986 C C . GLY A 1 260 ? 17.447 2.326 -12.199 1.00 50.31 260 GLY A C 1
ATOM 1987 O O . GLY A 1 260 ? 18.639 2.268 -11.913 1.00 50.31 260 GLY A O 1
ATOM 1988 N N . LEU A 1 261 ? 16.740 1.225 -12.483 1.00 53.69 261 LEU A N 1
ATOM 1989 C CA . LEU A 1 261 ? 17.365 -0.084 -12.668 1.00 53.69 261 LEU A CA 1
ATOM 1990 C C . LEU A 1 261 ? 18.178 -0.065 -13.969 1.00 53.69 261 LEU A C 1
ATOM 1992 O O . LEU A 1 261 ? 17.638 0.219 -15.038 1.00 53.69 261 LEU A O 1
ATOM 1996 N N . ALA A 1 262 ? 19.478 -0.358 -13.868 1.00 51.94 262 ALA A N 1
ATOM 1997 C CA . ALA A 1 262 ? 20.411 -0.361 -14.999 1.00 51.94 262 ALA A CA 1
ATOM 1998 C C . ALA A 1 262 ? 20.076 -1.427 -16.058 1.00 51.94 262 ALA A C 1
ATOM 2000 O O . ALA A 1 262 ? 20.533 -1.336 -17.195 1.00 51.94 262 ALA A O 1
ATOM 2001 N N . THR A 1 263 ? 19.266 -2.426 -15.700 1.00 55.84 263 THR A N 1
ATOM 2002 C CA . THR A 1 263 ? 18.880 -3.535 -16.570 1.00 55.84 263 THR A CA 1
ATOM 2003 C C . THR A 1 263 ? 17.361 -3.742 -16.554 1.00 55.84 263 THR A C 1
ATOM 2005 O O . THR A 1 263 ? 16.755 -3.786 -15.479 1.00 55.84 263 THR A O 1
ATOM 2008 N N . PRO A 1 264 ? 16.712 -3.860 -17.730 1.00 55.44 264 PRO A N 1
ATOM 2009 C CA . PRO A 1 264 ? 15.301 -4.218 -17.806 1.00 55.44 264 PRO A CA 1
ATOM 2010 C C . PRO A 1 264 ? 15.107 -5.636 -17.261 1.00 55.44 264 PRO A C 1
ATOM 2012 O O . PRO A 1 264 ? 15.815 -6.562 -17.655 1.00 55.44 264 PRO A O 1
ATOM 2015 N N . LEU A 1 265 ? 14.151 -5.806 -16.344 1.00 58.09 265 LEU A N 1
ATOM 2016 C CA . LEU A 1 265 ? 13.803 -7.123 -15.811 1.00 58.09 265 LEU A CA 1
ATOM 2017 C C . LEU A 1 265 ? 13.230 -7.993 -16.945 1.00 58.09 265 LEU A C 1
ATOM 2019 O O . LEU A 1 265 ? 12.295 -7.548 -17.618 1.00 58.09 265 LEU A O 1
ATOM 2023 N N . PRO A 1 266 ? 13.750 -9.215 -17.170 1.00 58.88 266 PRO A N 1
ATOM 2024 C CA . PRO A 1 266 ? 13.186 -10.112 -18.169 1.00 58.88 266 PRO A CA 1
ATOM 2025 C C . PRO A 1 266 ? 11.698 -10.423 -17.893 1.00 58.88 266 PRO A C 1
ATOM 2027 O O . PRO A 1 266 ? 11.299 -10.582 -16.735 1.00 58.88 266 PRO A O 1
ATOM 2030 N N . PRO A 1 267 ? 10.856 -10.556 -18.934 1.00 57.09 267 PRO A N 1
ATOM 2031 C CA . PRO A 1 267 ? 9.423 -10.837 -18.781 1.00 57.09 267 PRO A CA 1
ATOM 2032 C C . PRO A 1 267 ? 9.123 -12.179 -18.092 1.00 57.09 267 PRO A C 1
ATOM 2034 O O . PRO A 1 267 ? 8.074 -12.328 -17.470 1.00 57.09 267 PRO A O 1
ATOM 2037 N N . THR A 1 268 ? 10.065 -13.127 -18.116 1.00 57.94 268 THR A N 1
ATOM 2038 C CA . THR A 1 268 ? 9.964 -14.446 -17.466 1.00 57.94 268 THR A CA 1
ATOM 2039 C C . THR A 1 268 ? 9.934 -14.389 -15.932 1.00 57.94 268 THR A C 1
ATOM 2041 O O . THR A 1 268 ? 9.655 -15.400 -15.291 1.00 57.94 268 THR A O 1
ATOM 2044 N N . HIS A 1 269 ? 10.187 -13.224 -15.320 1.00 59.62 269 HIS A N 1
ATOM 2045 C CA . HIS A 1 269 ? 10.179 -13.051 -13.863 1.00 59.62 269 HIS A CA 1
ATOM 2046 C C . HIS A 1 269 ? 8.831 -12.599 -13.277 1.00 59.62 269 HIS A C 1
ATOM 2048 O O . HIS A 1 269 ? 8.764 -12.377 -12.068 1.00 59.62 269 HIS A O 1
ATOM 2054 N N . PHE A 1 270 ? 7.768 -12.463 -14.084 1.00 62.41 270 PHE A N 1
ATOM 2055 C CA . PHE A 1 270 ? 6.423 -12.094 -13.615 1.00 62.41 270 PHE A CA 1
ATOM 2056 C C . PHE A 1 270 ? 5.465 -13.291 -13.647 1.00 62.41 270 PHE A C 1
ATOM 2058 O O . PHE A 1 270 ? 4.693 -13.464 -14.590 1.00 62.41 270 PHE A O 1
ATOM 2065 N N . PRO A 1 271 ? 5.517 -14.149 -12.622 1.00 63.22 271 PRO A N 1
ATOM 2066 C CA . PRO A 1 271 ? 4.708 -15.353 -12.568 1.00 63.22 271 PRO A CA 1
ATOM 2067 C C . PRO A 1 271 ? 3.202 -15.050 -12.418 1.00 63.22 271 PRO A C 1
ATOM 2069 O O . PRO A 1 271 ? 2.822 -14.073 -11.759 1.00 63.22 271 PRO A O 1
ATOM 2072 N N . PRO A 1 272 ? 2.321 -15.922 -12.948 1.00 64.94 272 PRO A N 1
ATOM 2073 C CA . PRO A 1 272 ? 0.869 -15.713 -12.967 1.00 64.94 272 PRO A CA 1
ATOM 2074 C C . PRO A 1 272 ? 0.231 -15.478 -11.595 1.00 64.94 272 PRO A C 1
ATOM 2076 O O . PRO A 1 272 ? -0.818 -14.845 -11.504 1.00 64.94 272 PRO A O 1
ATOM 2079 N N . PHE A 1 273 ? 0.843 -15.942 -10.499 1.00 66.12 273 PHE A N 1
ATOM 2080 C CA . PHE A 1 273 ? 0.277 -15.718 -9.168 1.00 66.12 273 PHE A CA 1
ATOM 2081 C C . PHE A 1 273 ? 0.304 -14.241 -8.742 1.00 66.12 273 PHE A C 1
ATOM 2083 O O . PHE A 1 273 ? -0.381 -13.903 -7.782 1.00 66.12 273 PHE A O 1
ATOM 2090 N N . MET A 1 274 ? 1.003 -13.339 -9.450 1.00 66.25 274 MET A N 1
ATOM 2091 C CA . MET A 1 274 ? 0.847 -11.888 -9.252 1.00 66.25 274 MET A CA 1
ATOM 2092 C C . MET A 1 274 ? -0.571 -11.384 -9.574 1.00 66.25 274 MET A C 1
ATOM 2094 O O . MET A 1 274 ? -0.963 -10.309 -9.119 1.00 66.25 274 MET A O 1
ATOM 2098 N N . LEU A 1 275 ? -1.377 -12.183 -10.280 1.00 73.00 275 LEU A N 1
ATOM 2099 C CA . LEU A 1 275 ? -2.801 -11.926 -10.486 1.00 73.00 275 LEU A CA 1
ATOM 2100 C C . LEU A 1 275 ? -3.640 -12.206 -9.239 1.00 73.00 275 LEU A C 1
ATOM 2102 O O . LEU A 1 275 ? -4.698 -11.607 -9.084 1.00 73.00 275 LEU A O 1
ATOM 2106 N N . ILE A 1 276 ? -3.179 -13.070 -8.330 1.00 76.75 276 ILE A N 1
ATOM 2107 C CA . ILE A 1 276 ? -3.905 -13.409 -7.100 1.00 76.75 276 ILE A CA 1
ATOM 2108 C C . ILE A 1 276 ? -4.047 -12.187 -6.175 1.00 76.75 276 ILE A C 1
ATOM 2110 O O . ILE A 1 276 ? -5.177 -11.900 -5.786 1.00 76.75 276 ILE A O 1
ATOM 2114 N N . PRO A 1 277 ? -2.989 -11.414 -5.848 1.00 73.06 277 PRO A N 1
ATOM 2115 C CA . PRO A 1 277 ? -3.140 -10.188 -5.070 1.00 73.06 277 PRO A CA 1
ATOM 2116 C C . PRO A 1 277 ? -4.084 -9.190 -5.742 1.00 73.06 277 PRO A C 1
ATOM 2118 O O . PRO A 1 277 ? -4.896 -8.576 -5.056 1.00 73.06 277 PRO A O 1
ATOM 2121 N N . ALA A 1 278 ? -4.024 -9.050 -7.070 1.00 76.31 278 ALA A N 1
ATOM 2122 C CA . ALA A 1 278 ? -4.943 -8.183 -7.805 1.00 76.31 278 ALA A CA 1
ATOM 2123 C C . ALA A 1 278 ? -6.396 -8.680 -7.694 1.00 76.31 278 ALA A C 1
ATOM 2125 O O . ALA A 1 278 ? -7.293 -7.907 -7.365 1.00 76.31 278 ALA A O 1
ATOM 2126 N N . ALA A 1 279 ? -6.626 -9.982 -7.875 1.00 80.88 279 ALA A N 1
ATOM 2127 C CA . ALA A 1 279 ? -7.941 -10.601 -7.763 1.00 80.88 279 ALA A CA 1
ATOM 2128 C C . ALA A 1 279 ? -8.508 -10.508 -6.338 1.00 80.88 279 ALA A C 1
ATOM 2130 O O . ALA A 1 279 ? -9.670 -10.155 -6.168 1.00 80.88 279 ALA A O 1
ATOM 2131 N N . VAL A 1 280 ? -7.697 -10.759 -5.307 1.00 83.94 280 VAL A N 1
ATOM 2132 C CA . VAL A 1 280 ? -8.104 -10.645 -3.896 1.00 83.94 280 VAL A CA 1
ATOM 2133 C C . VAL A 1 280 ? -8.333 -9.183 -3.514 1.00 83.94 280 VAL A C 1
ATOM 2135 O O . VAL A 1 280 ? -9.349 -8.858 -2.899 1.00 83.94 280 VAL A O 1
ATOM 2138 N N . GLY A 1 281 ? -7.421 -8.296 -3.918 1.00 82.94 281 GLY A N 1
ATOM 2139 C CA . GLY A 1 281 ? -7.493 -6.857 -3.676 1.00 82.94 281 GLY A CA 1
ATOM 2140 C C . GLY A 1 281 ? -8.690 -6.189 -4.350 1.00 82.94 281 GLY A C 1
ATOM 2141 O O . GLY A 1 281 ? -9.155 -5.165 -3.868 1.00 82.94 281 GLY A O 1
ATOM 2142 N N . VAL A 1 282 ? -9.239 -6.776 -5.413 1.00 87.56 282 VAL A N 1
ATOM 2143 C CA . VAL A 1 282 ? -10.450 -6.277 -6.078 1.00 87.56 282 VAL A CA 1
ATOM 2144 C C . VAL A 1 282 ? -11.706 -7.013 -5.607 1.00 87.56 282 VAL A C 1
ATOM 2146 O O . VAL A 1 282 ? -12.691 -6.381 -5.222 1.00 87.56 282 VAL A O 1
ATOM 2149 N N . GLY A 1 283 ? -11.672 -8.344 -5.586 1.00 87.81 283 GLY A N 1
ATOM 2150 C CA . GLY A 1 283 ? -12.824 -9.192 -5.291 1.00 87.81 283 GLY A CA 1
ATOM 2151 C C . GLY A 1 283 ? -13.340 -9.036 -3.863 1.00 87.81 283 GLY A C 1
ATOM 2152 O O . GLY A 1 283 ? -14.549 -8.928 -3.658 1.00 87.81 283 GLY A O 1
ATOM 2153 N N . LEU A 1 284 ? -12.447 -8.957 -2.871 1.00 88.06 284 LEU A N 1
ATOM 2154 C CA . LEU A 1 284 ? -12.857 -8.846 -1.471 1.00 88.06 284 LEU A CA 1
ATOM 2155 C C . LEU A 1 284 ? -13.516 -7.485 -1.166 1.00 88.06 284 LEU A C 1
ATOM 2157 O O . LEU A 1 284 ? -14.612 -7.481 -0.595 1.00 88.06 284 LEU A O 1
ATOM 2161 N N . PRO A 1 285 ? -12.958 -6.330 -1.586 1.00 90.75 285 PRO A N 1
ATOM 2162 C CA . PRO A 1 285 ? -13.660 -5.054 -1.477 1.00 90.75 285 PRO A CA 1
ATOM 2163 C C . PRO A 1 285 ? -14.983 -5.010 -2.243 1.00 90.75 285 PRO A C 1
ATOM 2165 O O . PRO A 1 285 ? -15.967 -4.521 -1.688 1.00 90.75 285 PRO A O 1
ATOM 2168 N N . LEU A 1 286 ? -15.046 -5.554 -3.465 1.00 91.31 286 LEU A N 1
ATOM 2169 C CA . LEU A 1 286 ? -16.295 -5.637 -4.230 1.00 91.31 286 LEU A CA 1
ATOM 2170 C C . LEU A 1 286 ? -17.374 -6.407 -3.467 1.00 91.31 286 LEU A C 1
ATOM 2172 O O . LEU A 1 286 ? -18.482 -5.896 -3.293 1.00 91.31 286 LEU A O 1
ATOM 2176 N N . TRP A 1 287 ? -17.036 -7.589 -2.947 1.00 92.69 287 TRP A N 1
ATOM 2177 C CA . TRP A 1 287 ? -17.963 -8.399 -2.161 1.00 92.69 287 TRP A CA 1
ATOM 2178 C C . TRP A 1 287 ? -18.500 -7.627 -0.953 1.00 92.69 287 TRP A C 1
ATOM 2180 O O . TRP A 1 287 ? -19.711 -7.565 -0.753 1.00 92.69 287 TRP A O 1
ATOM 2190 N N . PHE A 1 288 ? -17.633 -6.958 -0.186 1.00 91.44 288 PHE A N 1
ATOM 2191 C CA . PHE A 1 288 ? -18.066 -6.163 0.967 1.00 91.44 288 PHE A CA 1
ATOM 2192 C C . PHE A 1 288 ? -18.926 -4.953 0.585 1.00 91.44 288 PHE A C 1
ATOM 2194 O O . PHE A 1 288 ? -19.874 -4.642 1.308 1.00 91.44 288 PHE A O 1
ATOM 2201 N N . LEU A 1 289 ? -18.611 -4.261 -0.513 1.00 90.94 289 LEU A N 1
ATOM 2202 C CA . LEU A 1 289 ? -19.388 -3.109 -0.981 1.00 90.94 289 LEU A CA 1
ATOM 2203 C C . LEU A 1 289 ? -20.788 -3.518 -1.459 1.00 90.94 289 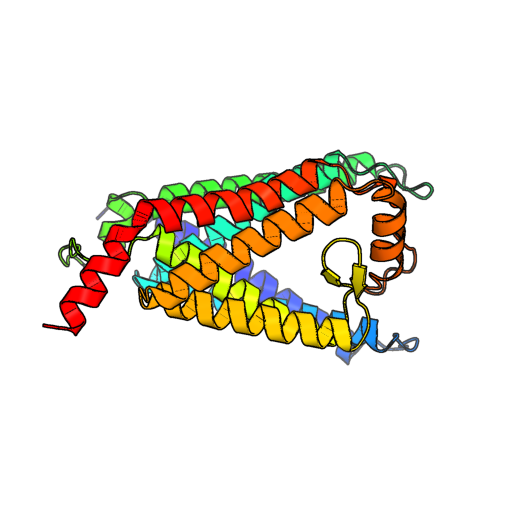LEU A C 1
ATOM 2205 O O . LEU A 1 289 ? -21.739 -2.765 -1.246 1.00 90.94 289 LEU A O 1
ATOM 2209 N N . ILE A 1 290 ? -20.920 -4.708 -2.050 1.00 91.12 290 ILE A N 1
ATOM 2210 C CA . ILE A 1 290 ? -22.205 -5.278 -2.475 1.00 91.12 290 ILE A CA 1
ATOM 2211 C C . ILE A 1 290 ? -22.984 -5.808 -1.263 1.00 91.12 290 ILE A C 1
ATOM 2213 O O . ILE A 1 290 ? -24.138 -5.435 -1.056 1.00 91.12 290 ILE A O 1
ATOM 2217 N N . ALA A 1 291 ? -22.347 -6.625 -0.419 1.00 89.38 291 ALA A N 1
ATOM 2218 C CA . ALA A 1 291 ? -22.988 -7.282 0.720 1.00 89.38 291 ALA A CA 1
ATOM 2219 C C . ALA A 1 291 ? -23.422 -6.306 1.826 1.00 89.38 291 ALA A C 1
ATOM 2221 O O . ALA A 1 291 ? -24.316 -6.613 2.607 1.00 89.38 291 ALA A O 1
ATOM 2222 N N . ARG A 1 292 ? -22.798 -5.124 1.925 1.00 87.62 292 ARG A N 1
ATOM 2223 C CA . ARG A 1 292 ? -23.134 -4.097 2.929 1.00 87.62 292 ARG A CA 1
ATOM 2224 C C . ARG A 1 292 ? -23.953 -2.945 2.352 1.00 87.62 292 ARG A C 1
ATOM 2226 O O . ARG A 1 292 ? -23.852 -1.824 2.849 1.00 87.62 292 ARG A O 1
ATOM 2233 N N . ARG A 1 293 ? -24.765 -3.200 1.320 1.00 87.31 293 ARG A N 1
ATOM 2234 C CA . ARG A 1 293 ? -25.589 -2.166 0.673 1.00 87.31 293 ARG A CA 1
ATOM 2235 C C . ARG A 1 293 ? -26.511 -1.427 1.653 1.00 87.31 293 ARG A C 1
ATOM 2237 O O . ARG A 1 293 ? -26.675 -0.215 1.511 1.00 87.31 293 ARG A O 1
ATOM 2244 N N . ASP A 1 294 ? -27.032 -2.139 2.650 1.00 85.31 294 ASP A N 1
ATOM 2245 C CA . ASP A 1 294 ? -28.048 -1.637 3.583 1.00 85.31 294 ASP A CA 1
ATOM 2246 C C . ASP A 1 294 ? -27.490 -0.509 4.467 1.00 85.31 294 ASP A C 1
ATOM 2248 O O . ASP A 1 294 ? -28.179 0.464 4.758 1.00 85.31 294 ASP A O 1
ATOM 2252 N N . ALA A 1 295 ? -26.191 -0.564 4.795 1.00 83.06 295 ALA A N 1
ATOM 2253 C CA . ALA A 1 295 ? -25.511 0.464 5.588 1.00 83.06 295 ALA A CA 1
ATOM 2254 C C . ALA A 1 295 ? -25.443 1.835 4.888 1.00 83.06 295 ALA A C 1
ATOM 2256 O O . ALA A 1 295 ? -25.258 2.854 5.548 1.00 83.06 295 ALA A O 1
ATOM 2257 N N . PHE A 1 296 ? -25.561 1.867 3.558 1.00 83.56 296 PHE A N 1
ATOM 2258 C CA . PHE A 1 296 ? -25.612 3.114 2.790 1.00 83.56 296 PHE A CA 1
ATOM 2259 C C . PHE A 1 296 ? -27.050 3.623 2.662 1.00 83.56 296 PHE A C 1
ATOM 2261 O O . PHE A 1 296 ? -27.284 4.814 2.817 1.00 83.56 296 PHE A O 1
ATOM 2268 N N . GLN A 1 297 ? -28.013 2.722 2.442 1.00 84.25 297 GLN A N 1
ATOM 2269 C CA . GLN A 1 297 ? -29.432 3.077 2.317 1.00 84.25 297 GLN A CA 1
ATOM 2270 C C . GLN A 1 297 ? -29.995 3.657 3.618 1.00 84.25 297 GLN A C 1
ATOM 2272 O O . GLN A 1 297 ? -30.689 4.667 3.583 1.00 84.25 297 GLN A O 1
ATOM 2277 N N . ALA A 1 298 ? -29.626 3.084 4.768 1.00 78.06 298 ALA A N 1
ATOM 2278 C CA . ALA A 1 298 ? -30.045 3.593 6.073 1.00 78.06 298 ALA A CA 1
ATOM 2279 C C . ALA A 1 298 ? -29.613 5.052 6.317 1.00 78.06 298 ALA A C 1
ATOM 2281 O O . ALA A 1 298 ? -30.319 5.804 6.984 1.00 78.06 298 ALA A O 1
ATOM 2282 N N . ARG A 1 299 ? -28.466 5.474 5.763 1.00 76.00 299 ARG A N 1
ATOM 2283 C CA . ARG A 1 299 ? -27.968 6.843 5.930 1.00 76.00 299 ARG A CA 1
ATOM 2284 C C . ARG A 1 299 ? -28.646 7.843 4.999 1.00 76.00 299 ARG A C 1
ATOM 2286 O O . ARG A 1 299 ? -28.868 8.975 5.421 1.00 76.00 299 ARG A O 1
ATOM 2293 N N . ASP A 1 300 ? -28.961 7.449 3.769 1.00 74.94 300 ASP A N 1
ATOM 2294 C CA . ASP A 1 300 ? -29.683 8.320 2.835 1.00 74.94 300 ASP A CA 1
ATOM 2295 C C . ASP A 1 300 ? -31.083 8.648 3.387 1.00 74.94 300 ASP A C 1
ATOM 2297 O O . ASP A 1 300 ? -31.439 9.818 3.475 1.00 74.94 300 ASP A O 1
ATOM 2301 N N . LEU A 1 301 ? -31.793 7.648 3.925 1.00 73.25 301 LEU A N 1
ATOM 2302 C CA . LEU A 1 301 ? -33.095 7.841 4.581 1.00 73.25 301 LEU A CA 1
ATOM 2303 C C . LEU A 1 301 ? -33.022 8.796 5.785 1.00 73.25 301 LEU A C 1
ATOM 2305 O O . LEU A 1 301 ? -33.890 9.639 5.959 1.00 73.25 301 LEU A O 1
ATOM 2309 N N . SER A 1 302 ? -31.955 8.718 6.591 1.00 70.81 302 SER A N 1
ATOM 2310 C CA . SER A 1 302 ? -31.743 9.641 7.721 1.00 70.81 302 SER A CA 1
ATOM 2311 C C . SER A 1 302 ? -31.397 11.083 7.326 1.00 70.81 302 SER A C 1
ATOM 2313 O O . SER A 1 302 ? -31.350 11.943 8.196 1.00 70.81 302 SER A O 1
ATOM 2315 N N . ARG A 1 303 ? -31.064 11.347 6.055 1.00 69.19 303 ARG A N 1
ATOM 2316 C CA . ARG A 1 303 ? -30.802 12.705 5.544 1.00 69.19 303 ARG A CA 1
ATOM 2317 C C . ARG A 1 303 ? -32.034 13.364 4.936 1.00 69.19 303 ARG A C 1
ATOM 2319 O O . ARG A 1 303 ? -32.027 14.581 4.785 1.00 69.19 303 ARG A O 1
ATOM 2326 N N . GLU A 1 304 ? -33.004 12.561 4.514 1.00 65.00 304 GLU A N 1
ATOM 2327 C CA . GLU A 1 304 ? -34.258 13.018 3.909 1.00 65.00 304 GLU A CA 1
ATOM 2328 C C . GLU A 1 304 ? -35.370 13.231 4.950 1.00 65.00 304 GLU A C 1
ATOM 2330 O O . GLU A 1 304 ? -36.331 13.939 4.656 1.00 65.00 304 GLU A O 1
ATOM 2335 N N . ALA A 1 305 ? -35.225 12.647 6.145 1.00 56.00 305 ALA A N 1
ATOM 2336 C CA . ALA A 1 305 ? -36.059 12.896 7.324 1.00 56.00 305 ALA A CA 1
ATOM 2337 C C . ALA A 1 305 ? -35.539 14.082 8.149 1.00 56.00 305 ALA A C 1
ATOM 2339 O O . ALA A 1 305 ? -36.388 14.827 8.686 1.00 56.00 305 ALA A O 1
#

Secondary structure (DSSP, 8-state):
----HHHHHHHHHHHHHHHHHHHHHHHHHHHHHH-SS-----HHHHHHHHHHHHHHHHHHHHHHHHHHHHHTT-HHHHHHHHHHHHHHHHHHHHHHHHHHHSPPPTT--TTHHHHHHHHHHHHHHHHHHHHHHHHHHHSHHHHHHHTTT----TTSPPHHHHHHHHHHHHHHHHHHHHGGG---EEETTEEE-SHHHHHHHHHHHHHHHHHHHHHHTT-HHHHHHHHHHHHHHHHHHHHHHHSTTHHHHHHHHHHH--SS-SSPPPGGG--GGGHHHHHHHHHHHHHHHHHTTHHHHHHHHHHH-

Radius of gyration: 21.43 Å; chains: 1; bounding box: 67×35×63 Å